Protein AF-U3BE91-F1 (afdb_monomer_lite)

pLDDT: mean 84.97, std 16.44, range [33.94, 98.56]

Radius of gyration: 27.89 Å; chains: 1; bounding box: 62×44×93 Å

Structure (mmCIF, N/CA/C/O backbone):
data_AF-U3BE91-F1
#
_entry.id   AF-U3BE91-F1
#
loop_
_atom_site.group_PDB
_atom_site.id
_atom_site.type_symbol
_atom_site.label_atom_id
_atom_site.label_alt_id
_atom_site.label_comp_id
_atom_site.label_asym_id
_atom_site.label_entity_id
_atom_site.label_seq_id
_atom_site.pdbx_PDB_ins_code
_atom_site.Cartn_x
_atom_site.Cartn_y
_atom_site.Cartn_z
_atom_site.occupancy
_atom_site.B_iso_or_equiv
_atom_site.auth_seq_id
_atom_site.auth_comp_id
_atom_site.auth_asym_id
_atom_site.auth_atom_id
_atom_site.pdbx_PDB_model_num
ATOM 1 N N . MET A 1 1 ? -1.305 10.756 55.758 1.00 33.97 1 MET A N 1
ATOM 2 C CA . MET A 1 1 ? -2.549 10.513 55.001 1.00 33.97 1 MET A CA 1
ATOM 3 C C . MET A 1 1 ? -2.344 11.124 53.628 1.00 33.97 1 MET A C 1
ATOM 5 O O . MET A 1 1 ? -2.319 12.341 53.536 1.00 33.97 1 MET A O 1
ATOM 9 N N . SER A 1 2 ? -2.044 10.306 52.618 1.00 33.94 2 SER A N 1
ATOM 10 C CA . SER A 1 2 ? -1.925 10.790 51.238 1.00 33.94 2 SER A CA 1
ATOM 11 C C . SER A 1 2 ? -3.338 10.936 50.686 1.00 33.94 2 SER A C 1
ATOM 13 O O . SER A 1 2 ? -4.104 9.976 50.752 1.00 33.94 2 SER A O 1
ATOM 15 N N . ALA A 1 3 ? -3.711 12.132 50.238 1.00 35.44 3 ALA A N 1
ATOM 16 C CA . ALA A 1 3 ? -4.981 12.342 49.561 1.00 35.44 3 ALA A CA 1
ATOM 17 C C . ALA A 1 3 ? -4.932 11.588 48.225 1.00 35.44 3 ALA A C 1
ATOM 19 O O . ALA A 1 3 ? -4.073 11.871 47.393 1.00 35.44 3 ALA A O 1
ATOM 20 N N . ALA A 1 4 ? -5.814 10.606 48.043 1.00 40.47 4 ALA A N 1
ATOM 21 C CA . ALA A 1 4 ? -6.041 10.012 46.735 1.00 40.47 4 ALA A CA 1
ATOM 22 C C . ALA A 1 4 ? -6.605 11.110 45.818 1.00 40.47 4 ALA A C 1
ATOM 24 O O . ALA A 1 4 ? -7.680 11.646 46.090 1.00 40.47 4 ALA A O 1
ATOM 25 N N . MET A 1 5 ? -5.855 11.497 44.786 1.00 45.06 5 MET A N 1
ATOM 26 C CA . MET A 1 5 ? -6.371 12.349 43.713 1.00 45.06 5 MET A CA 1
ATOM 27 C C . MET A 1 5 ? -7.414 11.543 42.929 1.00 45.06 5 MET A C 1
ATOM 29 O O . MET A 1 5 ? -7.184 10.378 42.616 1.00 45.06 5 MET A O 1
ATOM 33 N N . ALA A 1 6 ? -8.578 12.143 42.679 1.00 55.78 6 ALA A N 1
ATOM 34 C CA . ALA A 1 6 ? -9.711 11.482 42.038 1.00 55.78 6 ALA A CA 1
ATOM 35 C C . ALA A 1 6 ? -9.418 11.138 40.566 1.00 55.78 6 ALA A C 1
ATOM 37 O O . ALA A 1 6 ? -8.742 11.898 39.869 1.00 55.78 6 ALA A O 1
ATOM 38 N N . ALA A 1 7 ? -9.965 10.015 40.091 1.00 69.31 7 ALA A N 1
ATOM 39 C CA . ALA A 1 7 ? -9.941 9.646 38.680 1.00 69.31 7 ALA A CA 1
ATOM 40 C C . ALA A 1 7 ? -10.512 10.783 37.814 1.00 69.31 7 ALA A C 1
ATOM 42 O O . ALA A 1 7 ? -11.528 11.392 38.159 1.00 69.31 7 ALA A O 1
ATOM 43 N N . SER A 1 8 ? -9.849 11.078 36.697 1.00 84.06 8 SER A N 1
ATOM 44 C CA . SER A 1 8 ? -10.283 12.123 35.761 1.00 84.06 8 SER A CA 1
ATOM 45 C C . SER A 1 8 ? -11.042 11.491 34.608 1.00 84.06 8 SER A C 1
ATOM 47 O O . SER A 1 8 ? -10.617 10.464 34.085 1.00 84.06 8 SER A O 1
ATOM 49 N N . THR A 1 9 ? -12.169 12.087 34.225 1.00 90.12 9 THR A N 1
ATOM 50 C CA . THR A 1 9 ? -13.036 11.557 33.168 1.00 90.12 9 THR A CA 1
ATOM 51 C C . THR A 1 9 ? -13.135 12.548 32.019 1.00 90.12 9 THR A C 1
ATOM 53 O O . THR A 1 9 ? -13.363 13.735 32.245 1.00 90.12 9 THR A O 1
ATOM 56 N N . TYR A 1 10 ? -12.989 12.044 30.798 1.00 91.50 10 TYR A N 1
ATOM 57 C CA . TYR A 1 10 ? -12.980 12.815 29.560 1.00 91.50 10 TYR A CA 1
ATOM 58 C C . TYR A 1 10 ? -14.046 12.272 28.614 1.00 91.50 10 TYR A C 1
ATOM 60 O O . TYR A 1 10 ? -14.202 11.058 28.470 1.00 91.50 10 TYR A O 1
ATOM 68 N N . ALA A 1 11 ? -14.800 13.167 27.984 1.00 93.12 11 ALA A N 1
ATOM 69 C CA . ALA A 1 11 ? -15.827 12.791 27.021 1.00 93.12 11 ALA A CA 1
ATOM 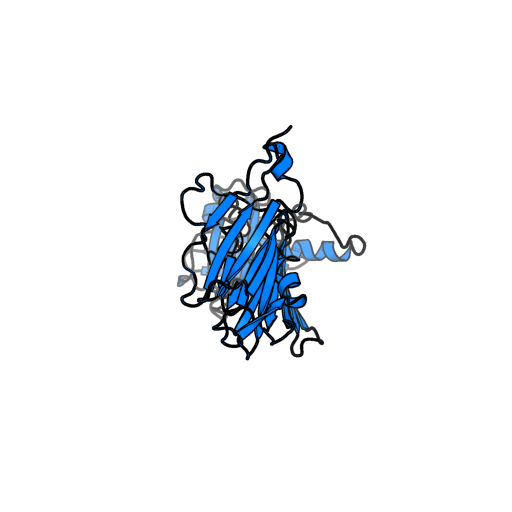70 C C . ALA A 1 11 ? -15.216 12.534 25.639 1.00 93.12 11 ALA A C 1
ATOM 72 O O . ALA A 1 11 ? -14.229 13.166 25.265 1.00 93.12 11 ALA A O 1
ATOM 73 N N . PHE A 1 12 ? -15.844 11.654 24.867 1.00 96.00 12 PHE A N 1
ATOM 74 C CA . PHE A 1 12 ? -15.621 11.550 23.427 1.00 96.00 12 PHE A CA 1
ATOM 75 C C . PHE A 1 12 ? -16.599 12.452 22.664 1.00 96.00 12 PHE A C 1
ATOM 77 O O . PHE A 1 12 ? -17.687 12.759 23.157 1.00 96.00 12 PHE A O 1
ATOM 84 N N . GLU A 1 13 ? -16.221 12.874 21.458 1.00 96.56 13 GLU A N 1
ATOM 85 C CA . GLU A 1 13 ? -17.137 13.515 20.510 1.00 96.56 13 GLU A CA 1
ATOM 86 C C . GLU A 1 13 ? -18.362 12.636 20.222 1.00 96.56 13 GLU A C 1
ATOM 88 O O . GLU A 1 13 ? -18.314 11.412 20.333 1.00 96.56 13 GLU A O 1
ATOM 93 N N . THR A 1 14 ? -19.475 13.243 19.806 1.00 96.19 14 THR A N 1
ATOM 94 C CA . THR A 1 14 ? -20.668 12.485 19.409 1.00 96.19 14 THR A CA 1
ATOM 95 C C . THR A 1 14 ? -20.382 11.632 18.170 1.00 96.19 14 THR A C 1
ATOM 97 O O . THR A 1 14 ? -20.178 12.161 17.080 1.00 96.19 14 THR A O 1
ATOM 100 N N . PHE A 1 15 ? -20.446 10.308 18.321 1.00 96.38 15 PHE A N 1
ATOM 101 C CA . PHE A 1 15 ? -20.210 9.333 17.245 1.00 96.38 15 PHE A CA 1
ATOM 102 C C . PHE A 1 15 ? -21.450 8.503 16.874 1.00 96.38 15 PHE A C 1
ATOM 104 O O . PHE A 1 15 ? -21.468 7.833 15.838 1.00 96.38 15 PHE A O 1
ATOM 111 N N . SER A 1 16 ? -22.478 8.516 17.724 1.00 96.31 16 SER A N 1
ATOM 112 C CA . SER A 1 16 ? -23.694 7.713 17.596 1.00 96.31 16 SER A CA 1
ATOM 113 C C . SER A 1 16 ? -24.892 8.452 18.205 1.00 96.31 16 SER A C 1
ATOM 115 O O . SER A 1 16 ? -24.708 9.181 19.181 1.00 96.31 16 SER A O 1
ATOM 117 N N . PRO A 1 17 ? -26.117 8.269 17.677 1.00 94.94 17 PRO A N 1
ATOM 118 C CA . PRO A 1 17 ? -27.339 8.684 18.369 1.00 94.94 17 PRO A CA 1
ATOM 119 C C . PRO A 1 17 ? -27.710 7.765 19.549 1.00 94.94 17 PRO A C 1
ATOM 121 O O . PRO A 1 17 ? -28.471 8.172 20.425 1.00 94.94 17 PRO A O 1
ATOM 124 N N . ASP A 1 18 ? -27.184 6.538 19.584 1.00 95.88 18 ASP A N 1
ATOM 125 C CA . ASP A 1 18 ? -27.614 5.490 20.524 1.00 95.88 18 ASP A CA 1
ATOM 126 C C . ASP A 1 18 ? -26.612 5.231 21.652 1.00 95.88 18 ASP A C 1
ATOM 128 O O . ASP A 1 18 ? -26.946 4.614 22.665 1.00 95.88 18 ASP A O 1
ATOM 132 N N . TYR A 1 19 ? -25.382 5.718 21.485 1.00 97.88 19 TYR A N 1
ATOM 133 C CA . TYR A 1 19 ? -24.286 5.453 22.404 1.00 97.88 19 TYR A CA 1
ATOM 134 C C . TYR A 1 19 ? -23.489 6.716 22.703 1.00 97.88 19 TYR A C 1
ATOM 136 O O . TYR A 1 19 ? -23.306 7.579 21.845 1.00 97.88 19 TYR A O 1
ATOM 144 N N . SER A 1 20 ? -22.963 6.778 23.921 1.00 98.00 20 SER A N 1
ATOM 145 C CA . SER A 1 20 ? -21.950 7.750 24.337 1.00 98.00 20 SER A CA 1
ATOM 146 C C . SER A 1 20 ? -20.756 7.015 24.939 1.00 98.00 20 SER A C 1
ATOM 148 O O . SER A 1 20 ? -20.865 5.841 25.289 1.00 98.00 20 SER A O 1
ATOM 150 N N . ALA A 1 21 ? -19.602 7.670 25.044 1.00 98.00 21 ALA A N 1
ATOM 151 C CA . ALA A 1 21 ? -18.428 7.065 25.659 1.00 98.00 21 ALA A CA 1
ATOM 152 C C . ALA A 1 21 ? -17.646 8.068 26.500 1.00 98.00 21 ALA A C 1
ATOM 154 O O . ALA A 1 21 ? -17.673 9.277 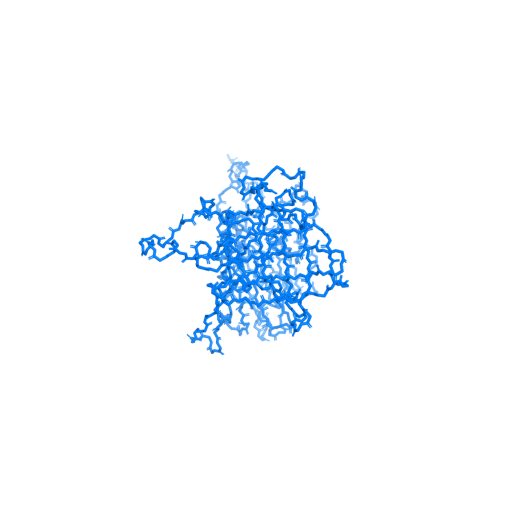26.248 1.00 98.00 21 ALA A O 1
ATOM 155 N N . GLN A 1 22 ? -16.926 7.544 27.487 1.00 96.50 22 GLN A N 1
ATOM 156 C CA . GLN A 1 22 ? -16.025 8.309 28.340 1.00 96.50 22 GLN A CA 1
ATOM 157 C C . GLN A 1 22 ? -14.720 7.545 28.561 1.00 96.50 22 GLN A C 1
ATOM 159 O O . GLN A 1 22 ? -14.722 6.319 28.668 1.00 96.50 22 GLN A O 1
ATOM 164 N N . LEU A 1 23 ? -13.617 8.285 28.651 1.00 94.12 23 LEU A N 1
ATOM 165 C CA . LEU A 1 23 ? -12.320 7.793 29.097 1.00 94.12 23 LEU A CA 1
ATOM 166 C C . LEU A 1 23 ? -12.122 8.197 30.556 1.00 94.12 23 LEU A C 1
ATOM 168 O O . LEU A 1 23 ? -12.028 9.386 30.858 1.00 94.12 23 LEU A O 1
ATOM 172 N N . THR A 1 24 ? -12.019 7.224 31.453 1.00 92.38 24 THR A N 1
ATOM 173 C CA . THR A 1 24 ? -11.629 7.452 32.846 1.00 92.38 24 THR A CA 1
ATOM 174 C C . THR A 1 24 ? -10.167 7.073 33.013 1.00 92.38 24 THR A C 1
ATOM 176 O O . THR A 1 24 ? -9.805 5.911 32.845 1.00 92.38 24 THR A O 1
ATOM 179 N N . LEU A 1 25 ? -9.323 8.045 33.348 1.00 86.19 25 LEU A N 1
ATOM 180 C CA . LEU A 1 25 ? -7.913 7.814 33.642 1.00 86.19 25 LEU A CA 1
ATOM 181 C C . LEU A 1 25 ? -7.711 7.647 35.148 1.00 86.19 25 LEU A C 1
ATOM 183 O O . LEU A 1 25 ? -8.126 8.503 35.940 1.00 86.19 25 LEU A O 1
ATOM 187 N N . ASP A 1 26 ? -7.024 6.573 35.533 1.00 75.94 26 ASP A N 1
ATOM 188 C CA . ASP A 1 26 ? -6.600 6.343 36.914 1.00 75.94 26 ASP A CA 1
ATOM 189 C C . ASP A 1 26 ? -5.212 6.961 37.129 1.00 75.94 26 ASP A C 1
ATOM 191 O O . ASP A 1 26 ? -4.171 6.304 37.143 1.00 75.94 26 ASP A O 1
ATOM 195 N N . VAL A 1 27 ? -5.196 8.292 37.213 1.00 62.38 27 VAL A N 1
ATOM 196 C CA . VAL A 1 27 ? -3.967 9.101 37.268 1.00 62.38 27 VAL A CA 1
ATOM 197 C C . VAL A 1 27 ? -3.393 9.225 38.683 1.00 62.38 27 VAL A C 1
ATOM 199 O O . VAL A 1 27 ? -2.492 10.033 38.903 1.00 62.38 27 VAL A O 1
ATOM 202 N N . ALA A 1 28 ? -3.898 8.465 39.663 1.00 53.16 28 ALA A N 1
ATOM 203 C CA . ALA A 1 28 ? -3.728 8.752 41.091 1.00 53.16 28 ALA A CA 1
ATOM 204 C C . ALA A 1 28 ? -2.277 8.710 41.636 1.00 53.16 28 ALA A C 1
ATOM 206 O O . ALA A 1 28 ? -2.075 8.951 42.827 1.00 53.16 28 ALA A O 1
ATOM 207 N N . SER A 1 29 ? -1.250 8.462 40.814 1.00 47.16 29 SER A N 1
ATOM 208 C CA . SER A 1 29 ? 0.154 8.482 41.260 1.00 47.16 29 SER A CA 1
ATOM 209 C C . SER A 1 29 ? 1.230 8.626 40.171 1.00 47.16 29 SER A C 1
ATOM 211 O O . SER A 1 29 ? 2.410 8.466 40.483 1.00 47.16 29 SER A O 1
ATOM 213 N N . ARG A 1 30 ? 0.887 8.915 38.911 1.00 51.88 30 ARG A N 1
ATOM 214 C CA . ARG A 1 30 ? 1.833 8.736 37.796 1.00 51.88 30 ARG A CA 1
ATOM 215 C C . ARG A 1 30 ? 2.567 10.037 37.439 1.00 51.88 30 ARG A C 1
ATOM 217 O O . ARG A 1 30 ? 1.948 11.047 37.120 1.00 51.88 30 ARG A O 1
ATOM 224 N N . SER A 1 31 ? 3.899 10.019 37.524 1.00 48.94 31 SER A N 1
ATOM 225 C CA . SER A 1 31 ? 4.762 11.082 36.987 1.00 48.94 31 SER A CA 1
ATOM 226 C C . SER A 1 31 ? 4.738 11.063 35.451 1.00 48.94 31 SER A C 1
ATOM 228 O O . SER A 1 31 ? 4.361 10.053 34.866 1.00 48.94 31 SER A O 1
ATOM 230 N N . GLU A 1 32 ? 5.191 12.119 34.761 1.00 48.03 32 GLU A N 1
ATOM 231 C CA . GLU A 1 32 ? 5.306 12.120 33.281 1.00 48.03 32 GLU A CA 1
ATOM 232 C C . GLU A 1 32 ? 6.098 10.911 32.729 1.00 48.03 32 GLU A C 1
ATOM 234 O O . GLU A 1 32 ? 5.902 10.510 31.586 1.00 48.03 32 GLU A O 1
ATOM 239 N N . ARG A 1 33 ? 6.957 10.282 33.551 1.00 44.03 33 ARG A N 1
ATOM 240 C CA . ARG A 1 33 ? 7.698 9.054 33.206 1.00 44.03 33 ARG A CA 1
ATOM 241 C C . ARG A 1 33 ? 6.871 7.764 33.301 1.00 44.03 33 ARG A C 1
ATOM 243 O O . ARG A 1 33 ? 7.238 6.777 32.669 1.00 44.03 33 ARG A O 1
ATOM 250 N N . ASP A 1 34 ? 5.760 7.773 34.033 1.00 45.94 34 ASP A N 1
ATOM 251 C CA . ASP A 1 34 ? 4.887 6.615 34.269 1.00 45.94 34 ASP A CA 1
ATOM 252 C C . ASP A 1 34 ? 3.776 6.468 33.212 1.00 45.94 34 ASP A C 1
ATOM 254 O O . ASP A 1 34 ? 3.066 5.467 33.210 1.00 45.94 34 ASP A O 1
ATOM 258 N N . LEU A 1 35 ? 3.654 7.391 32.251 1.00 50.31 35 LEU A N 1
ATOM 259 C CA . LEU A 1 35 ? 2.773 7.247 31.074 1.00 50.31 35 LEU A CA 1
ATOM 260 C C . LEU A 1 35 ? 3.242 6.151 30.087 1.00 50.31 35 LEU A C 1
ATOM 262 O O . LEU A 1 35 ? 2.634 5.951 29.041 1.00 50.31 35 LEU A O 1
ATOM 266 N N . THR A 1 36 ? 4.318 5.437 30.431 1.00 48.56 36 THR A N 1
ATOM 267 C CA . THR A 1 36 ? 4.823 4.235 29.747 1.00 48.56 36 THR A CA 1
ATOM 268 C C . THR A 1 36 ? 4.369 2.927 30.410 1.00 48.56 36 THR A C 1
ATOM 270 O O . THR A 1 36 ? 4.703 1.849 29.923 1.00 48.56 36 THR A O 1
ATOM 273 N N . SER A 1 37 ? 3.631 3.001 31.527 1.00 52.09 37 SER A N 1
ATOM 274 C CA . SER A 1 37 ? 3.148 1.825 32.258 1.00 52.09 37 SER A CA 1
ATOM 275 C C . SER A 1 37 ? 1.766 1.382 31.782 1.00 52.09 37 SER A C 1
ATOM 277 O O . SER A 1 37 ? 0.895 2.213 31.538 1.00 52.09 37 SER A O 1
ATOM 279 N N . GLU A 1 38 ? 1.589 0.066 31.672 1.00 60.41 38 GLU A N 1
ATOM 280 C CA . GLU A 1 38 ? 0.337 -0.600 31.304 1.00 60.41 38 GLU A CA 1
ATOM 281 C C . GLU A 1 38 ? -0.832 -0.169 32.218 1.00 60.41 38 GLU A C 1
ATOM 283 O O . GLU A 1 38 ? -0.647 0.306 33.347 1.00 60.41 38 GLU A O 1
ATOM 288 N N . ASN A 1 39 ? -2.050 -0.322 31.705 1.00 71.06 39 ASN A N 1
ATOM 289 C CA . ASN A 1 39 ? -3.328 0.079 32.294 1.00 71.06 39 ASN A CA 1
ATOM 290 C C . ASN A 1 39 ? -3.374 1.530 32.835 1.00 71.06 39 ASN A C 1
ATOM 292 O O . ASN A 1 39 ? -3.270 1.764 34.042 1.00 71.06 39 ASN A O 1
ATOM 296 N N . ILE A 1 40 ? -3.507 2.515 31.938 1.00 80.69 40 ILE A N 1
ATOM 297 C CA . ILE A 1 40 ? -3.646 3.949 32.263 1.00 80.69 40 ILE A CA 1
ATOM 298 C C . ILE A 1 40 ? -5.093 4.375 32.562 1.00 80.69 40 ILE A C 1
ATOM 300 O O . ILE A 1 40 ? -5.326 5.467 33.089 1.00 80.69 40 ILE A O 1
ATOM 304 N N . GLY A 1 41 ? -6.080 3.550 32.205 1.00 88.94 41 GLY A N 1
ATOM 305 C CA . GLY A 1 41 ? -7.483 3.908 32.358 1.00 88.94 41 GLY A CA 1
ATOM 306 C C . GLY A 1 41 ? -8.450 2.947 31.684 1.00 88.94 41 GLY A C 1
ATOM 307 O O . GLY A 1 41 ? -8.111 1.820 31.329 1.00 88.94 41 GLY A O 1
ATOM 308 N N . VAL A 1 42 ? -9.687 3.407 31.524 1.00 93.56 42 VAL A N 1
ATOM 309 C CA . VAL A 1 42 ? -10.798 2.617 30.996 1.00 93.56 42 VAL A CA 1
ATOM 310 C C . VAL A 1 42 ? -11.643 3.469 30.055 1.00 93.56 42 VAL A C 1
ATOM 312 O O . VAL A 1 42 ? -12.074 4.561 30.425 1.00 93.56 42 VAL A O 1
ATOM 315 N N . ILE A 1 43 ? -11.931 2.951 28.861 1.00 96.31 43 ILE A N 1
ATOM 316 C CA . ILE A 1 43 ? -12.998 3.468 28.001 1.00 96.31 43 ILE A CA 1
ATOM 317 C C . ILE A 1 43 ? -14.288 2.744 28.376 1.00 96.31 43 ILE A C 1
ATOM 319 O O . ILE A 1 43 ? -14.355 1.515 28.334 1.00 96.31 43 ILE A O 1
ATOM 323 N N . THR A 1 44 ? -15.324 3.501 28.726 1.00 98.06 44 THR A N 1
ATOM 324 C CA . THR A 1 44 ? -16.667 2.960 28.961 1.00 98.06 44 THR A CA 1
ATOM 325 C C . THR A 1 44 ? -17.624 3.502 27.914 1.00 98.06 44 THR A C 1
ATOM 327 O O . THR A 1 44 ? -17.709 4.715 27.726 1.00 98.06 44 THR A O 1
ATOM 330 N N . VAL A 1 45 ? -18.341 2.603 27.241 1.00 98.44 45 VAL A N 1
ATOM 331 C CA . VAL A 1 45 ? -19.423 2.926 26.304 1.00 98.44 45 VAL A CA 1
ATOM 332 C C . VAL A 1 45 ? -20.751 2.726 27.021 1.00 98.44 45 VAL A C 1
ATOM 334 O O . VAL A 1 45 ? -20.959 1.692 27.656 1.00 98.44 45 VAL A O 1
ATOM 337 N N . PHE A 1 46 ? -21.653 3.694 26.900 1.00 98.25 46 PHE A N 1
ATOM 338 C CA . PHE A 1 46 ? -22.968 3.709 27.532 1.00 98.25 46 PHE A CA 1
ATOM 339 C C . PHE A 1 46 ? -24.076 3.720 26.482 1.00 98.25 46 PHE A C 1
ATOM 341 O O . PHE A 1 46 ? -23.929 4.362 25.440 1.00 98.25 46 PHE A O 1
ATOM 348 N N . ASN A 1 47 ? -25.196 3.059 26.774 1.00 96.69 47 ASN A N 1
ATOM 349 C CA . ASN A 1 47 ? -26.438 3.208 26.010 1.00 96.69 47 ASN A CA 1
ATOM 350 C C . ASN A 1 47 ? -27.178 4.517 26.370 1.00 96.69 47 ASN A C 1
ATOM 352 O O . ASN A 1 47 ? -26.733 5.282 27.231 1.00 96.69 47 ASN A O 1
ATOM 356 N N . GLN A 1 48 ? -28.326 4.769 25.732 1.00 94.19 48 GLN A N 1
ATOM 357 C CA . GLN A 1 48 ? -29.159 5.959 25.981 1.00 94.19 48 GLN A CA 1
ATOM 358 C C . GLN A 1 48 ? -29.672 6.075 27.427 1.00 94.19 48 GLN A C 1
ATOM 360 O O . GLN A 1 48 ? -29.859 7.188 27.915 1.00 94.19 48 GLN A O 1
ATOM 365 N N . ASP A 1 49 ? -29.841 4.951 28.129 1.00 95.25 49 ASP A N 1
ATOM 366 C CA . ASP A 1 49 ? -30.256 4.920 29.538 1.00 95.25 49 ASP A CA 1
ATOM 367 C C . ASP A 1 49 ? -29.088 5.189 30.509 1.00 95.25 49 ASP A C 1
ATOM 369 O O . ASP A 1 49 ? -29.267 5.175 31.729 1.00 95.25 49 ASP A O 1
ATOM 373 N N . GLY A 1 50 ? -27.876 5.413 29.987 1.00 95.12 50 GLY A N 1
ATOM 374 C CA . GLY A 1 50 ? -26.662 5.630 30.772 1.00 95.12 50 GLY A CA 1
ATOM 375 C C . GLY A 1 50 ? -26.080 4.353 31.381 1.00 95.12 50 GLY A C 1
ATOM 376 O O . GLY A 1 50 ? -25.214 4.430 32.253 1.00 95.12 50 GLY A O 1
ATOM 377 N N . GLN A 1 51 ? -26.533 3.174 30.948 1.00 96.69 51 GLN A N 1
ATOM 378 C CA . GLN A 1 51 ? -25.980 1.899 31.395 1.00 96.69 51 GLN A CA 1
ATOM 379 C C . GLN A 1 51 ? -24.732 1.545 30.577 1.00 96.69 51 GLN A C 1
ATOM 381 O O . GLN A 1 51 ? -24.755 1.676 29.349 1.00 96.69 51 GLN A O 1
ATOM 386 N N . PRO A 1 52 ? -23.646 1.082 31.223 1.00 97.50 52 PRO A N 1
ATOM 387 C CA . PRO A 1 52 ? -22.451 0.655 30.513 1.00 97.50 52 PRO A CA 1
ATOM 388 C C . PRO A 1 52 ? -22.741 -0.617 29.708 1.00 97.50 52 PRO A C 1
ATOM 390 O O . PRO A 1 52 ? -23.249 -1.600 30.245 1.00 97.50 52 PRO A O 1
ATOM 393 N N . VAL A 1 53 ? -22.395 -0.595 28.423 1.00 97.88 53 VAL A N 1
ATOM 394 C CA . VAL A 1 53 ? -22.515 -1.737 27.501 1.00 97.88 53 VAL A CA 1
ATOM 395 C C . VAL A 1 53 ? -21.158 -2.337 27.137 1.00 97.88 53 VAL A C 1
ATOM 397 O O . VAL A 1 53 ? -21.081 -3.523 26.833 1.00 97.88 53 VAL A O 1
ATOM 400 N N . ILE A 1 54 ? -20.082 -1.546 27.207 1.00 98.25 54 ILE A N 1
ATOM 401 C CA . ILE A 1 54 ? -18.695 -2.009 27.065 1.00 98.25 54 ILE A CA 1
ATOM 402 C C . ILE A 1 54 ? -17.838 -1.282 28.100 1.00 98.25 54 ILE A C 1
ATOM 404 O O . ILE A 1 54 ? -17.951 -0.068 28.269 1.00 98.25 54 ILE A O 1
ATOM 408 N N . THR A 1 55 ? -16.942 -2.017 28.752 1.00 96.94 55 THR A N 1
ATOM 409 C CA . THR A 1 55 ? -15.887 -1.472 29.611 1.00 96.94 55 THR A CA 1
ATOM 410 C C . THR A 1 55 ? -14.562 -2.059 29.139 1.00 96.94 55 THR A C 1
ATOM 412 O O . THR A 1 55 ? -14.372 -3.273 29.190 1.00 96.94 55 THR A O 1
ATOM 415 N N . HIS A 1 56 ? -13.670 -1.210 28.635 1.00 96.19 56 HIS A N 1
ATOM 416 C CA . HIS A 1 56 ? -12.427 -1.610 27.983 1.00 96.19 56 HIS A CA 1
ATOM 417 C C . HIS A 1 56 ? -11.223 -0.985 28.684 1.00 96.19 56 HIS A C 1
ATOM 419 O O . HIS A 1 56 ? -11.127 0.237 28.780 1.00 96.19 56 HIS A O 1
ATOM 425 N N . SER A 1 57 ? -10.312 -1.820 29.179 1.00 93.00 57 SER A N 1
ATOM 426 C CA . SER A 1 57 ? -9.050 -1.362 29.761 1.00 93.00 57 SER A CA 1
ATOM 427 C C . SER A 1 57 ? -8.136 -0.789 28.685 1.00 93.00 57 SER A C 1
ATOM 429 O O . SER A 1 57 ? -7.967 -1.389 27.628 1.00 93.00 57 SER A O 1
ATOM 431 N N . VAL A 1 58 ? -7.536 0.359 28.980 1.00 90.81 58 VAL A N 1
ATOM 432 C CA . VAL A 1 58 ? -6.594 1.049 28.102 1.00 90.81 58 VAL A CA 1
ATOM 433 C C . VAL A 1 58 ? -5.221 0.953 28.727 1.00 90.81 58 VAL A C 1
ATOM 435 O O . VAL A 1 58 ? -4.979 1.522 29.792 1.00 90.81 58 VAL A O 1
ATOM 438 N N . ASP A 1 59 ? -4.315 0.263 28.053 1.00 88.56 59 ASP A N 1
ATOM 439 C CA . ASP A 1 59 ? -2.957 0.094 28.526 1.00 88.56 59 ASP A CA 1
ATOM 440 C C . ASP A 1 59 ? -2.101 1.318 28.252 1.00 88.56 59 ASP A C 1
ATOM 442 O O . ASP A 1 59 ? -1.372 1.767 29.130 1.00 88.56 59 ASP A O 1
ATOM 446 N N . GLN A 1 60 ? -2.205 1.872 27.044 1.00 85.31 60 GLN A N 1
ATOM 447 C CA . GLN A 1 60 ? -1.476 3.068 26.636 1.00 85.31 60 GLN A CA 1
ATOM 448 C C . GLN A 1 60 ? -2.313 3.880 25.642 1.00 85.31 60 GLN A C 1
ATOM 450 O O . GLN A 1 60 ? -2.985 3.318 24.780 1.00 85.31 60 GLN A O 1
ATOM 455 N N . LEU A 1 61 ? -2.249 5.210 25.728 1.00 85.62 61 LEU A N 1
ATOM 456 C CA . LEU A 1 61 ? -2.963 6.097 24.811 1.00 85.62 61 LEU A CA 1
ATOM 457 C C . LEU A 1 61 ? -2.236 7.430 24.666 1.00 85.62 61 LEU A C 1
ATOM 459 O O . LEU A 1 61 ? -1.768 7.997 25.651 1.00 85.62 61 LEU A O 1
ATOM 463 N N . ALA A 1 62 ? -2.166 7.944 23.440 1.00 81.62 62 ALA A N 1
ATOM 464 C CA . ALA A 1 62 ? -1.728 9.312 23.203 1.00 81.62 62 ALA A CA 1
ATOM 465 C C . ALA A 1 62 ? -2.906 10.234 23.499 1.00 81.62 62 ALA A C 1
ATOM 467 O O . ALA A 1 62 ? -3.968 10.114 22.892 1.00 81.62 62 ALA A O 1
ATOM 468 N N . LEU A 1 63 ? -2.710 11.141 24.447 1.00 81.19 63 LEU A N 1
ATOM 469 C CA . LEU A 1 63 ? -3.702 12.142 24.800 1.00 81.19 63 LEU A CA 1
ATOM 470 C C . LEU A 1 63 ? -3.372 13.456 24.086 1.00 81.19 63 LEU A C 1
ATOM 472 O O . LEU A 1 63 ? -2.190 13.800 23.970 1.00 81.19 63 LEU A O 1
ATOM 476 N N . PRO A 1 64 ? -4.384 14.204 23.617 1.00 76.12 64 PRO A N 1
ATOM 477 C CA . PRO A 1 64 ? -4.156 15.552 23.125 1.00 76.12 64 PRO A CA 1
ATOM 478 C C . PRO A 1 64 ? -3.608 16.436 24.251 1.00 76.12 64 PRO A C 1
ATOM 480 O O . PRO A 1 64 ? -3.845 16.197 25.436 1.00 76.12 64 PRO A O 1
ATOM 483 N N . SER A 1 65 ? -2.885 17.490 23.875 1.00 73.88 65 SER A N 1
ATOM 484 C CA . SER A 1 65 ? -2.359 18.471 24.831 1.00 73.88 65 SER A CA 1
ATOM 485 C C . SER A 1 65 ? -3.461 19.271 25.530 1.00 73.88 65 SER A C 1
ATOM 487 O O . SER A 1 65 ? -3.250 19.754 26.641 1.00 73.88 65 SER A O 1
ATOM 489 N N . ASP A 1 66 ? -4.626 19.400 24.892 1.00 79.25 66 ASP A N 1
ATOM 490 C CA . ASP A 1 66 ? -5.813 20.039 25.446 1.00 79.25 66 ASP A CA 1
ATOM 491 C C . ASP A 1 66 ? -6.925 19.012 25.689 1.00 79.25 66 ASP A C 1
ATOM 493 O O . ASP A 1 66 ? -7.618 18.581 24.770 1.00 79.25 66 ASP A O 1
ATOM 497 N N . LEU A 1 67 ? -7.106 18.651 26.958 1.00 80.56 67 LEU A N 1
ATOM 498 C CA . LEU A 1 67 ? -8.161 17.751 27.425 1.00 80.56 67 LEU A CA 1
ATOM 499 C C . LEU A 1 67 ? -9.440 18.492 27.863 1.00 80.56 67 LEU A C 1
ATOM 501 O O . LEU A 1 67 ? -10.330 17.887 28.460 1.00 80.56 67 LEU A O 1
ATOM 505 N N . SER A 1 68 ? -9.541 19.802 27.604 1.00 81.69 68 SER A N 1
ATOM 506 C CA . SER A 1 68 ? -10.773 20.569 27.835 1.00 81.69 68 SER A CA 1
ATOM 507 C C . SER A 1 68 ? -11.820 20.364 26.736 1.00 81.69 68 SER A C 1
ATOM 509 O O . SER A 1 68 ? -12.992 20.691 26.932 1.00 81.69 68 SER A O 1
ATOM 511 N N . THR A 1 69 ? -11.411 19.789 25.601 1.00 87.56 69 THR A N 1
ATOM 512 C CA . THR A 1 69 ? -12.288 19.436 24.482 1.00 87.56 69 THR A CA 1
ATOM 513 C C . THR A 1 69 ? -12.542 17.924 24.430 1.00 87.56 69 THR A C 1
ATOM 515 O O . THR A 1 69 ? -11.707 17.148 24.905 1.00 87.56 69 THR A O 1
ATOM 518 N N . PRO A 1 70 ? -13.699 17.479 23.902 1.00 91.62 70 PRO A N 1
ATOM 519 C CA . PRO A 1 70 ? -13.967 16.055 23.731 1.00 91.62 70 PRO A CA 1
ATOM 520 C C . PRO A 1 70 ? -12.940 15.373 22.817 1.00 91.62 70 PRO A C 1
ATOM 522 O O . PRO A 1 70 ? -12.491 15.953 21.833 1.00 91.62 70 PRO A O 1
ATOM 525 N N . LEU A 1 71 ? -12.604 14.121 23.125 1.00 92.50 71 LEU A N 1
ATOM 526 C CA . LEU A 1 71 ? -11.675 13.304 22.344 1.00 92.50 71 LEU A CA 1
ATOM 527 C C . LEU A 1 71 ? -12.272 12.945 20.978 1.00 92.50 71 LEU A C 1
ATOM 529 O O . LEU A 1 71 ? -13.428 12.514 20.904 1.00 92.50 71 LEU A O 1
ATOM 533 N N . HIS A 1 72 ? -11.466 13.052 19.919 1.00 93.62 72 HIS A N 1
ATOM 534 C CA . HIS A 1 72 ? -11.892 12.707 18.564 1.00 93.62 72 HIS A CA 1
ATOM 535 C C . HIS A 1 72 ? -12.325 11.245 18.435 1.00 93.62 72 HIS A C 1
ATOM 537 O O . HIS A 1 72 ? -11.771 10.341 19.069 1.00 93.62 72 HIS A O 1
ATOM 543 N N . THR A 1 73 ? -13.309 11.015 17.567 1.00 95.50 73 THR A N 1
ATOM 544 C CA . THR A 1 73 ? -13.828 9.678 17.246 1.00 95.50 73 THR A CA 1
ATOM 545 C C . THR A 1 73 ? -13.855 9.442 15.744 1.00 95.50 73 THR A C 1
ATOM 547 O O . THR A 1 73 ? -13.950 10.381 14.957 1.00 95.50 73 THR A O 1
ATOM 550 N N . ASN A 1 74 ? -13.824 8.171 15.332 1.00 94.88 74 ASN A N 1
ATOM 551 C CA . ASN A 1 74 ? -13.957 7.756 13.929 1.00 94.88 74 ASN A CA 1
ATOM 552 C C . ASN A 1 74 ? -12.901 8.314 12.957 1.00 94.88 74 ASN A C 1
ATOM 554 O O . ASN A 1 74 ? -13.075 8.181 11.743 1.00 94.88 74 ASN A O 1
ATOM 558 N N . VAL A 1 75 ? -11.802 8.894 13.444 1.00 91.88 75 VAL A N 1
ATOM 559 C CA . VAL A 1 75 ? -10.670 9.256 12.590 1.00 91.88 75 VAL A CA 1
ATOM 560 C C . VAL A 1 75 ? -9.891 7.983 12.279 1.00 91.88 75 VAL A C 1
ATOM 562 O O . VAL A 1 75 ? -9.470 7.266 13.183 1.00 91.88 75 VAL A O 1
ATOM 565 N N . LEU A 1 76 ? -9.734 7.679 10.990 1.00 90.81 76 LEU A N 1
ATOM 566 C CA . LEU A 1 76 ? -9.013 6.504 10.506 1.00 90.81 76 LEU A CA 1
ATOM 567 C C . LEU A 1 76 ? -8.205 6.866 9.255 1.00 90.81 76 LEU A C 1
ATOM 569 O O . LEU A 1 76 ? -8.630 6.643 8.120 1.00 90.81 76 LEU A O 1
ATOM 573 N N . GLN A 1 77 ? -7.035 7.464 9.460 1.00 88.75 77 GLN A N 1
ATOM 574 C CA . GLN A 1 77 ? -6.132 7.879 8.389 1.00 88.75 77 GLN A CA 1
ATOM 575 C C . GLN A 1 77 ? -5.009 6.847 8.220 1.00 88.75 77 GLN A C 1
ATOM 577 O O . GLN A 1 77 ? -3.933 6.940 8.802 1.00 88.75 77 GLN A O 1
ATOM 582 N N . ILE A 1 78 ? -5.261 5.827 7.407 1.00 82.69 78 ILE A N 1
ATOM 583 C CA . ILE A 1 78 ? -4.309 4.739 7.144 1.00 82.69 78 ILE A CA 1
ATOM 584 C C . ILE A 1 78 ? -3.389 5.125 5.967 1.00 82.69 78 ILE A C 1
ATOM 586 O O . ILE A 1 78 ? -3.875 5.716 5.000 1.00 82.69 78 ILE A O 1
ATOM 590 N N . PRO A 1 79 ? -2.085 4.773 5.983 1.00 71.88 79 PRO A N 1
ATOM 591 C CA . PRO A 1 79 ? -1.415 3.945 6.995 1.00 71.88 79 PRO A CA 1
ATOM 592 C C . PRO A 1 79 ? -0.729 4.705 8.140 1.00 71.88 79 PRO A C 1
ATOM 594 O O . PRO A 1 79 ? -0.355 4.064 9.116 1.00 71.88 79 PRO A O 1
ATOM 597 N N . TYR A 1 80 ? -0.542 6.027 8.046 1.00 75.38 80 TYR A N 1
ATOM 598 C CA . TYR A 1 80 ? 0.336 6.779 8.968 1.00 75.38 80 TYR A CA 1
ATOM 599 C C . TYR A 1 80 ? -0.280 8.036 9.593 1.00 75.38 80 TYR A C 1
ATOM 601 O O . TYR A 1 80 ? 0.419 8.770 10.287 1.00 75.38 80 TYR A O 1
ATOM 609 N N . GLY A 1 81 ? -1.544 8.328 9.306 1.00 84.94 81 GLY A N 1
ATOM 610 C CA . GLY A 1 81 ? -2.231 9.462 9.907 1.00 84.94 81 GLY A CA 1
ATOM 611 C C . GLY A 1 81 ? -2.866 9.105 11.248 1.00 84.94 81 GLY A C 1
ATOM 612 O O . GLY A 1 81 ? -2.623 8.045 11.829 1.00 84.94 81 GLY A O 1
ATOM 613 N N . GLU A 1 82 ? -3.699 10.018 11.732 1.00 88.81 82 GLU A N 1
ATOM 614 C CA . GLU A 1 82 ? -4.410 9.866 12.996 1.00 88.81 82 GLU A CA 1
ATOM 615 C C . GLU A 1 82 ? -5.374 8.665 12.984 1.00 88.81 82 GLU A C 1
ATOM 617 O O . GLU A 1 82 ? -6.077 8.408 12.000 1.00 88.81 82 GLU A O 1
ATOM 622 N N . GLN A 1 83 ? -5.418 7.944 14.106 1.00 91.94 83 GLN A N 1
ATOM 623 C CA . GLN A 1 83 ? -6.398 6.896 14.385 1.00 91.94 83 GLN A CA 1
ATOM 624 C C . GLN A 1 83 ? -7.007 7.174 15.762 1.00 91.94 83 GLN A C 1
ATOM 626 O O . GLN A 1 83 ? -6.285 7.189 16.758 1.00 91.94 83 GLN A O 1
ATOM 631 N N . SER A 1 84 ? -8.312 7.443 15.818 1.00 93.62 84 SER A N 1
ATOM 632 C CA . SER A 1 84 ? -9.006 7.750 17.074 1.00 93.62 84 SER A CA 1
ATOM 633 C C . SER A 1 84 ? -9.030 6.547 18.010 1.00 93.62 84 SER A C 1
ATOM 635 O O . SER A 1 84 ? -9.216 5.419 17.564 1.00 93.62 84 SER A O 1
ATOM 637 N N . ALA A 1 85 ? -8.980 6.802 19.319 1.00 94.38 85 ALA A N 1
ATOM 638 C CA . ALA A 1 85 ? -9.071 5.765 20.350 1.00 94.38 85 ALA A CA 1
ATOM 639 C C . ALA A 1 85 ? -10.405 4.990 20.339 1.00 94.38 85 ALA A C 1
ATOM 641 O O . ALA A 1 85 ? -10.495 3.896 20.891 1.00 94.38 85 ALA A O 1
ATOM 642 N N . LEU A 1 86 ? -11.445 5.576 19.737 1.00 97.56 86 LEU A N 1
ATOM 643 C CA . LEU A 1 86 ? -12.761 4.979 19.551 1.00 97.56 86 LEU A CA 1
ATOM 644 C C . LEU A 1 86 ? -13.199 5.144 18.096 1.00 97.56 86 LEU A C 1
ATOM 646 O O . LEU A 1 86 ? -13.288 6.260 17.569 1.00 97.56 86 LEU A O 1
ATOM 650 N N . ILE A 1 87 ? -13.526 4.019 17.469 1.00 97.69 87 ILE A N 1
ATOM 651 C CA . ILE A 1 87 ? -14.098 3.941 16.126 1.00 97.69 87 ILE A CA 1
ATOM 652 C C . ILE A 1 87 ? -15.395 3.125 16.213 1.00 97.69 87 ILE A C 1
ATOM 654 O O . ILE A 1 87 ? -15.415 2.041 16.791 1.00 97.69 87 ILE A O 1
ATOM 658 N N . TYR A 1 88 ? -16.471 3.658 15.635 1.00 97.94 88 TYR A N 1
ATOM 659 C CA . TYR A 1 88 ? -17.809 3.071 15.593 1.00 97.94 88 TYR A CA 1
ATOM 660 C C . TYR A 1 88 ? -18.291 2.933 14.139 1.00 97.94 88 TYR A C 1
ATOM 662 O O . TYR A 1 88 ? -18.849 3.865 13.542 1.00 97.94 88 TYR A O 1
ATOM 670 N N . GLN A 1 89 ? -18.028 1.772 13.540 1.00 96.81 89 GLN A N 1
ATOM 671 C CA . GLN A 1 89 ? -18.232 1.482 12.114 1.00 96.81 89 GLN A CA 1
ATOM 672 C C . GLN A 1 89 ? -18.639 0.020 11.914 1.00 96.81 89 GLN A C 1
ATOM 674 O O . GLN A 1 89 ? -18.410 -0.792 12.792 1.00 96.81 89 GLN A O 1
ATOM 679 N N . ASP A 1 90 ? -19.228 -0.322 10.771 1.00 96.75 90 ASP A N 1
ATOM 680 C CA . ASP A 1 90 ? -19.510 -1.718 10.402 1.00 96.75 90 ASP A CA 1
ATOM 681 C C . ASP A 1 90 ? -18.200 -2.406 9.984 1.00 96.75 90 ASP A C 1
ATOM 683 O O . ASP A 1 90 ? -17.707 -2.203 8.870 1.00 96.75 90 ASP A O 1
ATOM 687 N N . LEU A 1 91 ? -17.574 -3.123 10.922 1.00 97.06 91 LEU A N 1
ATOM 688 C CA . LEU A 1 91 ? -16.221 -3.664 10.783 1.00 97.06 91 LEU A CA 1
ATOM 689 C C . LEU A 1 91 ? -16.222 -5.062 10.162 1.00 97.06 91 LEU A C 1
ATOM 691 O O . LEU A 1 91 ? -15.236 -5.445 9.524 1.00 97.06 91 LEU A O 1
ATOM 695 N N . ASN A 1 92 ? -17.311 -5.816 10.323 1.00 96.62 92 ASN A N 1
ATOM 696 C CA . ASN A 1 92 ? -17.485 -7.145 9.737 1.00 96.62 92 ASN A CA 1
ATOM 697 C C . ASN A 1 92 ? -18.411 -7.170 8.500 1.00 96.62 92 ASN A C 1
ATOM 699 O O . ASN A 1 92 ? -18.615 -8.238 7.917 1.00 96.62 92 ASN A O 1
ATOM 703 N N . LEU A 1 93 ? -18.893 -6.009 8.045 1.00 96.38 93 LEU A N 1
ATOM 704 C CA . LEU A 1 93 ? -19.725 -5.829 6.850 1.00 96.38 93 LEU A CA 1
ATOM 705 C C . LEU A 1 93 ? -21.049 -6.608 6.900 1.00 96.38 93 LEU A C 1
ATOM 707 O O . LEU A 1 93 ? -21.507 -7.140 5.868 1.00 96.38 93 LEU A O 1
ATOM 711 N N . ASP A 1 94 ? -21.641 -6.682 8.094 1.00 94.94 94 ASP A N 1
ATOM 712 C CA . ASP A 1 94 ? -22.922 -7.337 8.366 1.00 94.94 94 ASP A CA 1
ATOM 713 C C . ASP A 1 94 ? -24.116 -6.363 8.435 1.00 94.94 94 ASP A C 1
ATOM 715 O O . ASP A 1 94 ? -25.269 -6.798 8.515 1.00 94.94 94 ASP A O 1
ATOM 719 N N . GLY A 1 95 ? -23.855 -5.058 8.315 1.00 94.94 95 GLY A N 1
ATOM 720 C CA . GLY A 1 95 ? -24.855 -3.994 8.340 1.00 94.94 95 GLY A CA 1
ATOM 721 C C . GLY A 1 95 ? -25.106 -3.389 9.722 1.00 94.94 95 GLY A C 1
ATOM 722 O O . GLY A 1 95 ? -25.877 -2.429 9.817 1.00 94.94 95 GLY A O 1
ATOM 723 N N . ARG A 1 96 ? -24.474 -3.900 10.785 1.00 95.50 96 ARG A N 1
ATOM 724 C CA . ARG A 1 96 ? -24.468 -3.297 12.124 1.00 95.50 96 ARG A CA 1
ATOM 725 C C . ARG A 1 96 ? -23.126 -2.625 12.374 1.00 95.50 96 ARG A C 1
ATOM 727 O O . ARG A 1 96 ? -22.108 -3.015 11.828 1.00 95.50 96 ARG A O 1
ATOM 734 N N . LYS A 1 97 ? -23.127 -1.565 13.179 1.00 97.25 97 LYS A N 1
ATOM 735 C CA . LYS A 1 97 ? -21.883 -0.903 13.571 1.00 97.25 97 LYS A CA 1
ATOM 736 C C . LYS A 1 97 ? -21.309 -1.566 14.816 1.00 97.25 97 LYS A C 1
ATOM 738 O O . LYS A 1 97 ? -22.023 -1.795 15.786 1.00 97.25 97 LYS A O 1
ATOM 743 N N . ASP A 1 98 ? -20.009 -1.771 14.780 1.00 98.06 98 ASP A N 1
ATOM 744 C CA . ASP A 1 98 ? -19.171 -2.376 15.799 1.00 98.06 98 ASP A CA 1
ATOM 745 C C . ASP A 1 98 ? -18.290 -1.315 16.465 1.00 98.06 98 ASP A C 1
ATOM 747 O O . ASP A 1 98 ? -18.139 -0.198 15.958 1.00 98.06 98 ASP A O 1
ATOM 751 N N . PHE A 1 99 ? -17.652 -1.677 17.577 1.00 98.56 99 PHE A N 1
ATOM 752 C CA . PHE A 1 99 ? -16.667 -0.828 18.242 1.00 98.56 99 PHE A CA 1
ATOM 753 C C . PHE A 1 99 ? -15.247 -1.353 18.046 1.00 98.56 99 PHE A C 1
ATOM 755 O O . PHE A 1 99 ? -14.949 -2.503 18.357 1.00 98.56 99 PHE A O 1
ATOM 762 N N . ALA A 1 100 ? -14.351 -0.472 17.619 1.00 98.25 100 ALA A N 1
ATOM 763 C CA . ALA A 1 100 ? -12.911 -0.622 17.766 1.00 98.25 100 ALA A CA 1
ATOM 764 C C . ALA A 1 100 ? -12.445 0.340 18.862 1.00 98.25 100 ALA A C 1
ATOM 766 O O . ALA A 1 100 ? -12.579 1.558 18.725 1.00 98.25 100 ALA A O 1
ATOM 767 N N . LEU A 1 101 ? -11.921 -0.214 19.954 1.00 97.94 101 LEU A N 1
ATOM 768 C CA . LEU A 1 101 ? -11.416 0.542 21.098 1.00 97.94 101 LEU A CA 1
ATOM 769 C C . LEU A 1 101 ? -9.908 0.333 21.200 1.00 97.94 101 LEU A C 1
ATOM 771 O O . LEU A 1 101 ? -9.438 -0.807 21.195 1.00 97.94 101 LEU A O 1
ATOM 775 N N . GLN A 1 102 ? -9.147 1.425 21.238 1.00 95.25 102 GLN A N 1
ATOM 776 C CA . GLN A 1 102 ? -7.696 1.354 21.322 1.00 95.25 102 GLN A CA 1
ATOM 777 C C . GLN A 1 102 ? -7.294 0.811 22.691 1.00 95.25 102 GLN A C 1
ATOM 779 O O . GLN A 1 102 ? -7.586 1.412 23.724 1.00 95.25 102 GLN A O 1
ATOM 784 N N . GLN A 1 103 ? -6.581 -0.309 22.666 1.00 91.25 103 GLN A N 1
ATOM 785 C CA . GLN A 1 103 ? -6.000 -0.915 23.852 1.00 91.25 103 GLN A CA 1
ATOM 786 C C . GLN A 1 103 ? -4.637 -0.292 24.168 1.00 91.25 103 GLN A C 1
ATOM 788 O O . GLN A 1 103 ? -4.301 -0.084 25.328 1.00 91.25 103 GLN A O 1
ATOM 793 N N . GLY A 1 104 ? -3.823 -0.015 23.149 1.00 91.31 104 GLY A N 1
ATOM 794 C CA . GLY A 1 104 ? -2.420 0.321 23.367 1.00 91.31 104 GLY A CA 1
ATOM 795 C C . GLY A 1 104 ? -1.651 0.638 22.097 1.00 91.31 104 GLY A C 1
ATOM 796 O O . GLY A 1 104 ? -2.233 1.020 21.078 1.00 91.31 104 GLY A O 1
ATOM 797 N N . TRP A 1 105 ? -0.334 0.457 22.184 1.00 90.56 105 TRP A N 1
ATOM 798 C CA . TRP A 1 105 ? 0.632 0.661 21.103 1.00 90.56 105 TRP A CA 1
ATOM 799 C C . TRP A 1 105 ? 1.329 -0.657 20.727 1.00 90.56 105 TRP A C 1
ATOM 801 O O . TRP A 1 105 ? 2.555 -0.733 20.662 1.00 90.56 105 TRP A O 1
ATOM 811 N N . TYR A 1 106 ? 0.552 -1.733 20.556 1.00 90.75 106 TYR A N 1
ATOM 812 C CA . TYR A 1 106 ? 1.076 -3.094 20.358 1.00 90.75 106 TYR A CA 1
ATOM 813 C C . TYR A 1 106 ? 1.207 -3.516 18.885 1.00 90.75 106 TYR A C 1
ATOM 815 O O . TYR A 1 106 ? 1.682 -4.615 18.603 1.00 90.75 106 TYR A O 1
ATOM 823 N N . SER A 1 107 ? 0.821 -2.645 17.951 1.00 89.88 107 SER A N 1
ATOM 824 C CA . SER A 1 107 ? 0.953 -2.867 16.507 1.00 89.88 107 SER A CA 1
ATOM 825 C C . SER A 1 107 ? 2.386 -2.605 16.018 1.00 89.88 107 SER A C 1
ATOM 827 O O . SER A 1 107 ? 3.260 -2.195 16.789 1.00 89.88 107 SER A O 1
ATOM 829 N N . CYS A 1 108 ? 2.662 -2.824 14.721 1.00 87.19 108 CYS A N 1
ATOM 830 C CA . CYS A 1 108 ? 4.005 -2.627 14.146 1.00 87.19 108 CYS A CA 1
ATOM 831 C C . CYS A 1 108 ? 4.663 -1.319 14.616 1.00 87.19 108 CYS A C 1
ATOM 833 O O . CYS A 1 108 ? 4.053 -0.256 14.510 1.00 87.19 108 CYS A O 1
ATOM 835 N N . TYR A 1 109 ? 5.933 -1.380 15.027 1.00 84.94 109 TYR A N 1
ATOM 836 C CA . TYR A 1 109 ? 6.725 -0.201 15.413 1.00 84.94 109 TYR A CA 1
ATOM 837 C C . TYR A 1 109 ? 6.088 0.659 16.519 1.00 84.94 109 TYR A C 1
ATOM 839 O O . TYR A 1 109 ? 6.310 1.866 16.554 1.00 84.94 109 TYR A O 1
ATOM 847 N N . GLY A 1 110 ? 5.311 0.047 17.418 1.00 87.31 110 GLY A N 1
ATOM 848 C CA . GLY A 1 110 ? 4.601 0.785 18.461 1.00 87.31 110 GLY A CA 1
ATOM 849 C C . GLY A 1 110 ? 3.396 1.556 17.922 1.00 87.31 110 GLY A C 1
ATOM 850 O O . GLY A 1 110 ? 3.067 2.615 18.441 1.00 87.31 110 GLY A O 1
ATOM 851 N N . GLY A 1 111 ? 2.780 1.082 16.835 1.00 89.62 111 GLY A N 1
ATOM 852 C CA . GLY A 1 111 ? 1.548 1.650 16.287 1.00 89.62 111 GLY A CA 1
ATOM 853 C C . GLY A 1 111 ? 0.322 1.323 17.152 1.00 89.62 111 GLY A C 1
ATOM 854 O O . GLY A 1 111 ? 0.398 0.439 18.009 1.00 89.62 111 GLY A O 1
ATOM 855 N N . PRO A 1 112 ? -0.821 1.992 16.926 1.00 92.56 112 PRO A N 1
ATOM 856 C CA . PRO A 1 112 ? -2.015 1.798 17.742 1.00 92.56 112 PRO A CA 1
ATOM 857 C C . PRO A 1 112 ? -2.592 0.393 17.531 1.00 92.56 112 PRO A C 1
ATOM 859 O O . PRO A 1 112 ? -2.605 -0.119 16.411 1.00 92.56 112 PRO A O 1
ATOM 862 N N . SER A 1 113 ? -3.066 -0.239 18.599 1.00 94.44 113 SER A N 1
ATOM 863 C CA . SER A 1 113 ? -3.667 -1.578 18.581 1.00 94.44 113 SER A CA 1
ATOM 864 C C . SER A 1 113 ? -5.060 -1.554 19.196 1.00 94.44 113 SER A C 1
ATOM 866 O O . SER A 1 113 ? -5.259 -0.906 20.229 1.00 94.44 113 SER A O 1
ATOM 868 N N . PHE A 1 114 ? -6.007 -2.277 18.598 1.00 96.75 114 PHE A N 1
ATOM 869 C CA . PHE A 1 114 ? -7.423 -2.186 18.959 1.00 96.75 114 PHE A CA 1
ATOM 870 C C . PHE A 1 114 ? -8.033 -3.532 19.340 1.00 96.75 114 PHE A C 1
ATOM 872 O O . PHE A 1 114 ? -7.768 -4.564 18.722 1.00 96.75 114 PHE A O 1
ATOM 879 N N . SER A 1 115 ? -8.931 -3.480 20.319 1.00 97.56 115 SER A N 1
ATOM 880 C CA . SER A 1 115 ? -9.898 -4.537 20.594 1.00 97.56 115 SER A CA 1
ATOM 881 C C . SER A 1 115 ? -11.200 -4.260 19.856 1.00 97.56 115 SER A C 1
ATOM 883 O O . SER A 1 115 ? -11.738 -3.152 19.915 1.00 97.56 115 SER A O 1
ATOM 885 N N . ILE A 1 116 ? -11.706 -5.281 19.172 1.00 98.25 116 ILE A N 1
ATOM 886 C CA . ILE A 1 116 ? -12.926 -5.213 18.374 1.00 98.25 116 ILE A CA 1
ATOM 887 C C . ILE A 1 116 ? -14.071 -5.868 19.134 1.00 98.25 116 ILE A C 1
ATOM 889 O O . ILE A 1 116 ? -13.964 -7.017 19.564 1.00 98.25 116 ILE A O 1
ATOM 893 N N . TYR A 1 117 ? -15.176 -5.144 19.260 1.00 98.50 117 TYR A N 1
ATOM 894 C CA . TYR A 1 117 ? -16.424 -5.611 19.840 1.00 98.50 117 TYR A CA 1
ATOM 895 C C . TYR A 1 117 ? -17.503 -5.592 18.761 1.00 98.50 117 TYR A C 1
ATOM 897 O O . TYR A 1 117 ? -17.940 -4.519 18.345 1.00 98.50 117 TYR A O 1
ATOM 905 N N . LEU A 1 118 ? -17.910 -6.778 18.310 1.00 98.12 118 LEU A N 1
ATOM 906 C CA . LEU A 1 118 ? -18.917 -6.927 17.263 1.00 98.12 118 LEU A CA 1
ATOM 907 C C . LEU A 1 118 ? -20.329 -6.832 17.840 1.00 98.12 118 LEU A C 1
ATOM 909 O O . LEU A 1 118 ? -20.586 -7.348 18.934 1.00 98.12 118 LEU A O 1
ATOM 913 N N . ALA A 1 119 ? -21.231 -6.210 17.088 1.00 97.25 119 ALA A N 1
ATOM 914 C CA . ALA A 1 119 ? -22.643 -6.115 17.424 1.00 97.25 119 ALA A CA 1
ATOM 915 C C . ALA A 1 119 ? -23.389 -7.427 17.124 1.00 97.25 119 ALA A C 1
ATOM 917 O O . ALA A 1 119 ? -23.375 -7.945 16.005 1.00 97.25 119 ALA A O 1
ATOM 918 N N . GLY A 1 120 ? -24.095 -7.946 18.126 1.00 94.31 120 GLY A N 1
ATOM 919 C CA . GLY A 1 120 ? -25.055 -9.034 17.987 1.00 94.31 120 GLY A CA 1
ATOM 920 C C . GLY A 1 120 ? -26.391 -8.563 17.407 1.00 94.31 120 GLY A C 1
ATOM 921 O O . GLY A 1 120 ? -26.725 -7.379 17.419 1.00 94.31 120 GLY A O 1
ATOM 922 N N . GLU A 1 121 ? -27.201 -9.508 16.926 1.00 91.44 121 GLU A N 1
ATOM 923 C CA . GLU A 1 121 ? -28.564 -9.225 16.441 1.00 91.44 121 GLU A CA 1
ATOM 924 C C . GLU A 1 121 ? -29.483 -8.653 17.530 1.00 91.44 121 GLU A C 1
ATOM 926 O O . GLU A 1 121 ? -30.429 -7.928 17.231 1.00 91.44 121 GLU A O 1
ATOM 931 N N . ASP A 1 122 ? -29.194 -8.965 18.790 1.00 91.44 122 ASP A N 1
ATOM 932 C CA . ASP A 1 122 ? -29.901 -8.480 19.973 1.00 91.44 122 ASP A CA 1
ATOM 933 C C . ASP A 1 122 ? -29.410 -7.103 20.459 1.00 91.44 122 ASP A C 1
ATOM 935 O O . ASP A 1 122 ? -29.906 -6.596 21.465 1.00 91.44 122 ASP A O 1
ATOM 939 N N . GLY A 1 123 ? -28.446 -6.493 19.758 1.00 88.25 123 GLY A N 1
ATOM 940 C CA . GLY A 1 123 ? -27.832 -5.218 20.129 1.00 88.25 123 GLY A CA 1
ATOM 941 C C . GLY A 1 123 ? -26.774 -5.323 21.233 1.00 88.25 123 GLY A C 1
ATOM 942 O O . GLY A 1 123 ? -26.294 -4.291 21.706 1.00 88.25 123 GLY A O 1
ATOM 943 N N . SER A 1 124 ? -26.406 -6.539 21.655 1.00 94.56 124 SER A N 1
ATOM 944 C CA . SER A 1 124 ? -25.273 -6.760 22.558 1.00 94.56 124 SER A CA 1
ATOM 945 C C . SER A 1 124 ? -23.936 -6.594 21.829 1.00 94.56 124 SER A C 1
ATOM 947 O O . SER A 1 124 ? -23.864 -6.724 20.609 1.00 94.56 124 SER A O 1
ATOM 949 N N . PHE A 1 125 ? -22.858 -6.327 22.569 1.00 97.88 125 PHE A N 1
ATOM 950 C CA . PHE A 1 125 ? -21.508 -6.232 22.010 1.00 97.88 125 PHE A CA 1
ATOM 951 C C . PHE A 1 125 ? -20.602 -7.291 22.620 1.00 97.88 125 PHE A C 1
ATOM 953 O O . PHE A 1 125 ? -20.521 -7.424 23.841 1.00 97.88 125 PHE A O 1
ATOM 960 N N . SER A 1 126 ? -19.895 -8.032 21.770 1.00 97.44 126 SER A N 1
ATOM 961 C CA . SER A 1 126 ? -18.994 -9.104 22.198 1.00 97.44 126 SER A CA 1
ATOM 962 C C . SER A 1 126 ? -17.598 -8.901 21.634 1.00 97.44 126 SER A C 1
ATOM 964 O O . SER A 1 126 ? -17.438 -8.674 20.436 1.00 97.44 126 SER A O 1
ATOM 966 N N . TYR A 1 127 ? -16.583 -9.027 22.493 1.00 98.00 127 TYR A N 1
ATOM 967 C CA . TYR A 1 127 ? -15.188 -9.036 22.059 1.00 98.00 127 TYR A CA 1
ATOM 968 C C . TYR A 1 127 ? -14.961 -10.139 21.019 1.00 98.00 127 TYR A C 1
ATOM 970 O O . TYR A 1 127 ? -15.366 -11.287 21.222 1.00 98.00 127 TYR A O 1
ATOM 978 N N . ASN A 1 128 ? -14.291 -9.796 19.924 1.00 98.19 128 ASN A N 1
ATOM 979 C CA . ASN A 1 128 ? -13.948 -10.728 18.867 1.00 98.19 128 ASN A CA 1
ATOM 980 C C . ASN A 1 128 ? -12.429 -10.817 18.694 1.00 98.19 128 ASN A C 1
ATOM 982 O O . ASN A 1 128 ? -11.778 -9.876 18.237 1.00 98.19 128 ASN A O 1
ATOM 986 N N . GLU A 1 129 ? -11.874 -11.980 19.030 1.00 97.38 129 GLU A N 1
ATOM 987 C CA . GLU A 1 129 ? -10.434 -12.244 18.971 1.00 97.38 129 GLU A CA 1
ATOM 988 C C . GLU A 1 129 ? -9.872 -12.117 17.548 1.00 97.38 129 GLU A C 1
ATOM 990 O O . GLU A 1 129 ? -8.839 -11.483 17.348 1.00 97.38 129 GLU A O 1
ATOM 995 N N . ALA A 1 130 ? -10.561 -12.667 16.545 1.00 97.31 130 ALA A N 1
ATOM 996 C CA . ALA A 1 130 ? -10.056 -12.709 15.176 1.00 97.31 130 ALA A CA 1
ATOM 997 C C . ALA A 1 130 ? -9.957 -11.305 14.557 1.00 97.31 130 ALA A C 1
ATOM 999 O O . ALA A 1 130 ? -8.938 -10.952 13.965 1.00 97.31 130 ALA A O 1
ATOM 1000 N N . TYR A 1 131 ? -10.981 -10.474 14.741 1.00 97.81 131 TYR A N 1
ATOM 1001 C CA . TYR A 1 131 ? -10.960 -9.082 14.297 1.00 97.81 131 TYR A CA 1
ATOM 1002 C C . TYR A 1 131 ? -9.976 -8.224 15.110 1.00 97.81 131 TYR A C 1
ATOM 1004 O O . TYR A 1 131 ? -9.280 -7.384 14.538 1.00 97.81 131 TYR A O 1
ATOM 1012 N N . SER A 1 132 ? -9.845 -8.471 16.418 1.00 97.25 132 SER A N 1
ATOM 1013 C CA . SER A 1 132 ? -8.845 -7.796 17.265 1.00 97.25 132 SER A CA 1
ATOM 1014 C C . SER A 1 132 ? -7.412 -8.132 16.857 1.00 97.25 132 SER A C 1
ATOM 1016 O O . SER A 1 132 ? -6.546 -7.257 16.851 1.00 97.25 132 SER A O 1
ATOM 1018 N N . ALA A 1 133 ? -7.158 -9.374 16.435 1.00 95.50 133 ALA A N 1
ATOM 1019 C CA . ALA A 1 133 ? -5.868 -9.778 15.890 1.00 95.50 133 ALA A CA 1
ATOM 1020 C C . ALA A 1 133 ? -5.520 -8.987 14.618 1.00 95.50 133 ALA A C 1
ATOM 1022 O O . ALA A 1 133 ? -4.392 -8.509 14.492 1.00 95.50 133 ALA A O 1
ATOM 1023 N N . LEU A 1 134 ? -6.481 -8.759 13.712 1.00 95.31 134 LEU A N 1
ATOM 1024 C CA . LEU A 1 134 ? -6.263 -7.915 12.527 1.00 95.31 134 LEU A CA 1
ATOM 1025 C C . LEU A 1 134 ? -5.917 -6.463 12.882 1.00 95.31 134 LEU A C 1
ATOM 1027 O O . LEU A 1 134 ? -5.161 -5.829 12.153 1.00 95.31 134 LEU A O 1
ATOM 1031 N N . ALA A 1 135 ? -6.444 -5.942 13.988 1.00 94.25 135 ALA A N 1
ATOM 1032 C CA . ALA A 1 135 ? -6.197 -4.570 14.424 1.00 94.25 135 ALA A CA 1
ATOM 1033 C C . ALA A 1 135 ? -4.988 -4.410 15.367 1.00 94.25 135 ALA A C 1
ATOM 1035 O O . ALA A 1 135 ? -4.733 -3.301 15.835 1.00 94.25 135 ALA A O 1
ATOM 1036 N N . SER A 1 136 ? -4.268 -5.499 15.666 1.00 90.75 136 SER A N 1
ATOM 1037 C CA . SER A 1 136 ? -3.139 -5.496 16.614 1.00 90.75 136 SER A CA 1
ATOM 1038 C C . SER A 1 136 ? -1.870 -6.169 16.082 1.00 90.75 136 SER A C 1
ATOM 1040 O O . SER A 1 136 ? -0.773 -5.825 16.498 1.00 90.75 136 SER A O 1
ATOM 1042 N N . GLN A 1 137 ? -1.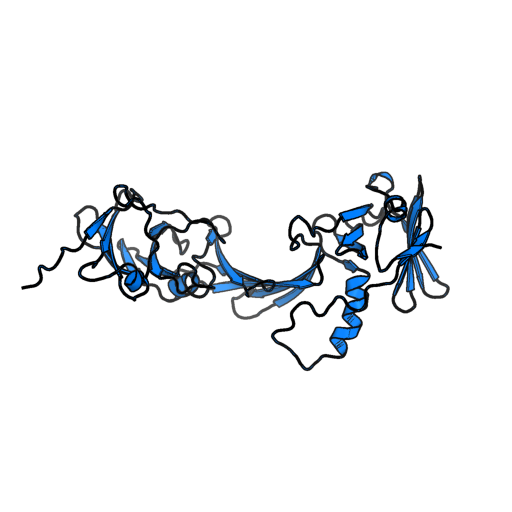979 -7.133 15.161 1.00 89.88 137 GLN A N 1
ATOM 1043 C CA . GLN A 1 137 ? -0.820 -7.853 14.599 1.00 89.88 137 GLN A CA 1
ATOM 1044 C C . GLN A 1 137 ? -0.253 -7.191 13.331 1.00 89.88 137 GLN A C 1
ATOM 1046 O O . GLN A 1 137 ? 0.759 -7.634 12.785 1.00 89.88 137 GLN A O 1
ATOM 1051 N N . TYR A 1 138 ? -0.912 -6.137 12.854 1.00 91.81 138 TYR A N 1
ATOM 1052 C CA . TYR A 1 138 ? -0.553 -5.375 11.661 1.00 91.81 138 TYR A CA 1
ATOM 1053 C C . TYR A 1 138 ? -0.097 -3.972 12.058 1.00 91.81 138 TYR A C 1
ATOM 1055 O O . TYR A 1 138 ? 0.147 -3.689 13.227 1.00 91.81 138 TYR A O 1
ATOM 1063 N N . CYS A 1 139 ? 0.094 -3.082 11.091 1.00 90.75 139 CYS A N 1
ATOM 1064 C CA . CYS A 1 139 ? 0.590 -1.735 11.341 1.00 90.75 139 CYS A CA 1
ATOM 1065 C C . CYS A 1 139 ? -0.566 -0.756 11.598 1.00 90.75 139 CYS A C 1
ATOM 1067 O O . CYS A 1 139 ? -0.714 0.234 10.885 1.00 90.75 139 CYS A O 1
ATOM 1069 N N . GLY A 1 140 ? -1.381 -1.049 12.616 1.00 91.31 140 GLY A N 1
ATOM 1070 C CA . GLY A 1 140 ? -2.541 -0.249 13.013 1.00 91.31 140 GLY A CA 1
ATOM 1071 C C . GLY A 1 140 ? -3.882 -0.923 12.727 1.00 91.31 140 GLY A C 1
ATOM 1072 O O . GLY A 1 140 ? -3.947 -2.110 12.402 1.00 91.31 140 GLY A O 1
ATOM 1073 N N . MET A 1 141 ? -4.953 -0.134 12.825 1.00 95.19 141 MET A N 1
ATOM 1074 C CA . MET A 1 141 ? -6.306 -0.567 12.488 1.00 95.19 141 MET A CA 1
ATOM 1075 C C . MET A 1 141 ? -6.419 -0.939 11.000 1.00 95.19 141 MET A C 1
ATOM 1077 O O . MET A 1 141 ? -5.838 -0.286 10.128 1.00 95.19 141 MET A O 1
ATOM 1081 N N . PHE A 1 142 ? -7.192 -1.983 10.697 1.00 95.75 142 PHE A N 1
ATOM 1082 C CA . PHE A 1 142 ? -7.486 -2.373 9.318 1.00 95.75 142 PHE A CA 1
ATOM 1083 C C . PHE A 1 142 ? -8.455 -1.388 8.654 1.00 95.75 142 PHE A C 1
ATOM 1085 O O . PHE A 1 142 ? -9.325 -0.803 9.299 1.00 95.75 142 PHE A O 1
ATOM 1092 N N . LYS A 1 143 ? -8.341 -1.222 7.334 1.00 95.00 143 LYS A N 1
ATOM 1093 C CA . LYS A 1 143 ? -9.296 -0.427 6.552 1.00 95.00 143 LYS A CA 1
ATOM 1094 C C . LYS A 1 143 ? -10.466 -1.303 6.123 1.00 95.00 143 LYS A C 1
ATOM 1096 O O . LYS A 1 143 ? -10.242 -2.363 5.548 1.00 95.00 143 LYS A O 1
ATOM 1101 N N . VAL A 1 144 ? -11.688 -0.815 6.300 1.00 95.62 144 VAL A N 1
ATOM 1102 C CA . VAL A 1 144 ? -12.894 -1.419 5.722 1.00 95.62 144 VAL A CA 1
ATOM 1103 C C . VAL A 1 144 ? -13.186 -0.790 4.357 1.00 95.62 144 VAL A C 1
ATOM 1105 O O . VAL A 1 144 ? -13.210 0.434 4.218 1.00 95.62 144 VAL A O 1
ATOM 1108 N N . ASP A 1 145 ? -13.431 -1.617 3.344 1.00 94.75 145 ASP A N 1
ATOM 1109 C CA . ASP A 1 145 ? -13.962 -1.204 2.046 1.00 94.75 145 ASP A CA 1
ATOM 1110 C C . ASP A 1 145 ? -15.300 -1.905 1.804 1.00 94.75 145 ASP A C 1
ATOM 1112 O O . ASP A 1 145 ? -15.366 -3.070 1.402 1.00 94.75 145 ASP A O 1
ATOM 1116 N N . ALA A 1 146 ? -16.386 -1.176 2.053 1.00 92.81 146 ALA A N 1
ATOM 1117 C CA . ALA A 1 146 ? -17.737 -1.689 1.863 1.00 92.81 146 ALA A CA 1
ATOM 1118 C C . ALA A 1 146 ? -18.073 -1.947 0.383 1.00 92.81 146 ALA A C 1
ATOM 1120 O O . ALA A 1 146 ? -18.871 -2.838 0.089 1.00 92.81 146 ALA A O 1
ATOM 1121 N N . GLN A 1 147 ? -17.458 -1.213 -0.553 1.00 92.81 147 GLN A N 1
ATOM 1122 C CA . GLN A 1 147 ? -17.710 -1.375 -1.986 1.00 92.81 147 GLN A CA 1
ATOM 1123 C C . GLN A 1 147 ? -17.118 -2.691 -2.498 1.00 92.81 147 GLN A C 1
ATOM 1125 O O . GLN A 1 147 ? -17.764 -3.404 -3.264 1.00 92.81 147 GLN A O 1
ATOM 1130 N N . GLN A 1 148 ? -15.904 -3.022 -2.057 1.00 91.75 148 GLN A N 1
ATOM 1131 C CA . GLN A 1 148 ? -15.225 -4.272 -2.409 1.00 91.75 148 GLN A CA 1
ATOM 1132 C C . GLN A 1 148 ? -15.552 -5.425 -1.450 1.00 91.75 148 GLN A C 1
ATOM 1134 O O . GLN A 1 148 ? -15.137 -6.557 -1.689 1.00 91.75 148 GLN A O 1
ATOM 1139 N N . ARG A 1 149 ? -16.304 -5.144 -0.378 1.00 92.25 149 ARG A N 1
ATOM 1140 C CA . ARG A 1 149 ? -16.562 -6.046 0.752 1.00 92.25 149 ARG A CA 1
ATOM 1141 C C . ARG A 1 149 ? -15.282 -6.687 1.306 1.00 92.25 149 ARG A C 1
ATOM 1143 O O . ARG A 1 149 ? -15.218 -7.900 1.520 1.00 92.25 149 ARG A O 1
ATOM 1150 N N . ALA A 1 150 ? -14.261 -5.863 1.509 1.00 95.25 150 ALA A N 1
ATOM 1151 C CA . ALA A 1 150 ? -12.918 -6.301 1.862 1.00 95.25 150 ALA A CA 1
ATOM 1152 C C . ALA A 1 150 ? -12.352 -5.520 3.052 1.00 95.25 150 ALA A C 1
ATOM 1154 O O . ALA A 1 150 ? -12.708 -4.364 3.284 1.00 95.25 150 ALA A O 1
ATOM 1155 N N . LEU A 1 151 ? -11.441 -6.160 3.782 1.00 96.81 151 LEU A N 1
ATOM 1156 C CA . LEU A 1 151 ? -10.648 -5.551 4.845 1.00 96.81 151 LEU A CA 1
ATOM 1157 C C . LEU A 1 151 ? -9.185 -5.532 4.408 1.00 96.81 151 LEU A C 1
ATOM 1159 O O . LEU A 1 151 ? -8.676 -6.546 3.929 1.00 96.81 151 LEU A O 1
ATOM 1163 N N . PHE A 1 152 ? -8.506 -4.407 4.593 1.00 96.19 152 PHE A N 1
ATOM 1164 C CA . PHE A 1 152 ? -7.111 -4.241 4.197 1.00 96.19 152 PHE A CA 1
ATOM 1165 C C . PHE A 1 152 ? -6.227 -4.053 5.418 1.00 96.19 152 PHE A C 1
ATOM 1167 O O . PHE A 1 152 ? -6.481 -3.173 6.245 1.00 96.19 152 PHE A O 1
ATOM 1174 N N . THR A 1 153 ? -5.154 -4.832 5.486 1.00 95.12 153 THR A N 1
ATOM 1175 C CA . THR A 1 153 ? -4.096 -4.658 6.478 1.00 95.12 153 THR A CA 1
ATOM 1176 C C . THR A 1 153 ? -2.754 -4.425 5.798 1.00 95.12 153 THR A C 1
ATOM 1178 O O . THR A 1 153 ? -2.559 -4.709 4.612 1.00 95.12 153 THR A O 1
ATOM 1181 N N . MET A 1 154 ? -1.814 -3.882 6.566 1.00 91.62 154 MET A N 1
ATOM 1182 C CA . MET A 1 154 ? -0.455 -3.637 6.111 1.00 91.62 154 MET A CA 1
ATOM 1183 C C . MET A 1 154 ? 0.533 -4.073 7.188 1.00 91.62 154 MET A C 1
ATOM 1185 O O . MET A 1 154 ? 0.346 -3.774 8.365 1.00 91.62 154 MET A O 1
ATOM 1189 N N . THR A 1 155 ? 1.581 -4.775 6.778 1.00 89.56 155 THR A N 1
ATOM 1190 C CA . THR A 1 155 ? 2.765 -5.072 7.586 1.00 89.56 155 THR A CA 1
ATOM 1191 C C . THR A 1 155 ? 3.979 -4.523 6.852 1.00 89.56 155 THR A C 1
ATOM 1193 O O . THR A 1 155 ? 4.028 -4.540 5.622 1.00 89.56 155 THR A O 1
ATOM 1196 N N . LYS A 1 156 ? 4.995 -4.069 7.579 1.00 83.62 156 LYS A N 1
ATOM 1197 C CA . LYS A 1 156 ? 6.266 -3.671 6.975 1.00 83.62 156 LYS A CA 1
ATOM 1198 C C . LYS A 1 156 ? 7.454 -4.054 7.841 1.00 83.62 156 LYS A C 1
ATOM 1200 O O . LYS A 1 156 ? 7.294 -4.300 9.034 1.00 83.62 156 LYS A O 1
ATOM 1205 N N . SER A 1 157 ? 8.634 -4.074 7.229 1.00 78.81 157 SER A N 1
ATOM 1206 C CA . SER A 1 157 ? 9.906 -3.983 7.945 1.00 78.81 157 SER A CA 1
ATOM 1207 C C . SER A 1 157 ? 10.387 -2.527 7.963 1.00 78.81 157 SER A C 1
ATOM 1209 O O . SER A 1 157 ? 9.775 -1.653 7.352 1.00 78.81 157 SER A O 1
ATOM 1211 N N . GLY A 1 158 ? 11.483 -2.239 8.669 1.00 65.00 158 GLY A N 1
ATOM 1212 C CA . GLY A 1 158 ? 11.901 -0.870 8.992 1.00 65.00 158 GLY A CA 1
ATOM 1213 C C . GLY A 1 158 ? 12.278 -0.007 7.783 1.00 65.00 158 GLY A C 1
ATOM 1214 O O . GLY A 1 158 ? 12.506 1.184 7.951 1.00 65.00 158 GLY A O 1
ATOM 1215 N N . CYS A 1 159 ? 12.333 -0.586 6.581 1.00 68.62 159 CYS A N 1
ATOM 1216 C CA . CYS A 1 159 ? 12.496 0.147 5.329 1.00 68.62 159 CYS A CA 1
ATOM 1217 C C . CYS A 1 159 ? 11.587 -0.415 4.237 1.00 68.62 159 CYS A C 1
ATOM 1219 O O . CYS A 1 159 ? 10.555 0.165 3.918 1.00 68.62 159 CYS A O 1
ATOM 1221 N N . CYS A 1 160 ? 12.013 -1.518 3.621 1.00 73.62 160 CYS A N 1
ATOM 1222 C CA . CYS A 1 160 ? 11.708 -1.699 2.209 1.00 73.62 160 CYS A CA 1
ATOM 1223 C C . CYS A 1 160 ? 10.759 -2.878 1.960 1.00 73.62 160 CYS A C 1
ATOM 1225 O O . CYS A 1 160 ? 10.056 -2.901 0.956 1.00 73.62 160 CYS A O 1
ATOM 1227 N N . TRP A 1 161 ? 10.679 -3.841 2.882 1.00 85.88 161 TRP A N 1
ATOM 1228 C CA . TRP A 1 161 ? 9.710 -4.928 2.778 1.00 85.88 161 TRP A CA 1
ATOM 1229 C C . TRP A 1 161 ? 8.340 -4.448 3.246 1.00 85.88 161 TRP A C 1
ATOM 1231 O O . TRP A 1 161 ? 8.195 -3.976 4.374 1.00 85.88 161 TRP A O 1
ATOM 1241 N N . HIS A 1 162 ? 7.338 -4.621 2.393 1.00 86.31 162 HIS A N 1
ATOM 1242 C CA . HIS A 1 162 ? 5.946 -4.337 2.705 1.00 86.31 162 HIS A CA 1
ATOM 1243 C C . HIS A 1 162 ? 5.088 -5.551 2.366 1.00 86.31 162 HIS A C 1
ATOM 1245 O O . HIS A 1 162 ? 5.350 -6.271 1.401 1.00 86.31 162 HIS A O 1
ATOM 1251 N N . LYS A 1 163 ? 4.033 -5.768 3.141 1.00 91.75 163 LYS A N 1
ATOM 1252 C CA . LYS A 1 163 ? 3.012 -6.775 2.885 1.00 91.75 163 LYS A CA 1
ATOM 1253 C C . LYS A 1 163 ? 1.648 -6.138 3.046 1.00 91.75 163 LYS A C 1
ATOM 1255 O O . LYS A 1 163 ? 1.377 -5.498 4.057 1.00 91.75 163 LYS A O 1
ATOM 1260 N N . PHE A 1 164 ? 0.810 -6.330 2.043 1.00 94.00 164 PHE A N 1
ATOM 1261 C CA . PHE A 1 164 ? -0.571 -5.883 2.026 1.00 94.00 164 PHE A CA 1
ATOM 1262 C C . PHE A 1 164 ? -1.453 -7.115 1.947 1.00 94.00 164 PHE A C 1
ATOM 1264 O O . PHE A 1 164 ? -1.350 -7.878 0.982 1.00 94.00 164 PHE A O 1
ATOM 1271 N N . ASP A 1 165 ? -2.297 -7.306 2.951 1.00 95.75 165 ASP A N 1
ATOM 1272 C CA . ASP A 1 165 ? -3.249 -8.406 2.961 1.00 95.75 165 ASP A CA 1
ATOM 1273 C C . ASP A 1 165 ? -4.662 -7.873 2.764 1.00 95.75 165 ASP A C 1
ATOM 1275 O O . ASP A 1 165 ? -5.048 -6.828 3.294 1.00 95.75 165 ASP A O 1
ATOM 1279 N N . VAL A 1 166 ? -5.431 -8.631 1.994 1.00 96.44 166 VAL A N 1
ATOM 1280 C CA . VAL A 1 166 ? -6.848 -8.409 1.754 1.00 96.44 166 VAL A CA 1
ATOM 1281 C C . VAL A 1 166 ? -7.601 -9.580 2.356 1.00 96.44 166 VAL A C 1
ATOM 1283 O O . VAL A 1 166 ? -7.387 -10.735 1.978 1.00 96.44 166 VAL A O 1
ATOM 1286 N N . TYR A 1 167 ? -8.507 -9.276 3.272 1.00 96.25 167 TYR A N 1
ATOM 1287 C CA . TYR A 1 167 ? -9.398 -10.240 3.893 1.00 96.25 167 TYR A CA 1
ATOM 1288 C C . TYR A 1 167 ? -10.818 -10.043 3.385 1.00 96.25 167 TYR A C 1
ATOM 1290 O O . TYR A 1 167 ? -11.281 -8.918 3.197 1.00 96.25 167 TYR A O 1
ATOM 1298 N N . ARG A 1 168 ? -11.540 -11.146 3.220 1.00 94.44 168 ARG A N 1
ATOM 1299 C CA . ARG A 1 168 ? -12.994 -11.119 3.118 1.00 94.44 168 ARG A CA 1
ATOM 1300 C C . ARG A 1 168 ? -13.572 -11.078 4.527 1.00 94.44 168 ARG A C 1
ATOM 1302 O O . ARG A 1 168 ? -13.166 -11.873 5.377 1.00 94.44 168 ARG A O 1
ATOM 1309 N N . ALA A 1 169 ? -14.510 -10.169 4.756 1.00 93.31 169 ALA A N 1
ATOM 1310 C CA . ALA A 1 169 ? -15.235 -10.124 6.014 1.00 93.31 169 ALA A CA 1
ATOM 1311 C C . ALA A 1 169 ? -16.233 -11.290 6.099 1.00 93.31 169 ALA A C 1
ATOM 1313 O O . ALA A 1 169 ? -16.939 -11.583 5.133 1.00 93.31 169 ALA A O 1
ATOM 1314 N N . GLU A 1 170 ? -16.269 -11.943 7.254 1.00 90.62 170 GLU A N 1
ATOM 1315 C CA . GLU A 1 170 ? -17.226 -12.991 7.612 1.00 90.62 170 GLU A CA 1
ATOM 1316 C C . GLU A 1 170 ? -17.661 -12.733 9.054 1.00 90.62 170 GLU A C 1
ATOM 1318 O O . GLU A 1 170 ? -16.895 -12.181 9.840 1.00 90.62 170 GLU A O 1
ATOM 1323 N N . THR A 1 171 ? -18.851 -13.191 9.437 1.00 85.62 171 THR A N 1
ATOM 1324 C CA . THR A 1 171 ? -19.503 -12.807 10.701 1.00 85.62 171 THR A CA 1
ATOM 1325 C C . THR A 1 171 ? -18.617 -12.930 11.946 1.00 85.62 171 THR A C 1
ATOM 1327 O O . THR A 1 171 ? -18.685 -12.073 12.820 1.00 85.62 171 THR A O 1
ATOM 1330 N N . GLN A 1 172 ? -17.795 -13.982 12.049 1.00 85.56 172 GLN A N 1
ATOM 1331 C CA . GLN A 1 172 ? -16.980 -14.236 13.246 1.00 85.56 172 GLN A CA 1
ATOM 1332 C C . GLN A 1 172 ? -15.473 -14.123 13.037 1.00 85.56 172 GLN A C 1
ATOM 1334 O O . GLN A 1 172 ? -14.764 -13.851 14.004 1.00 85.56 172 GLN A O 1
ATOM 1339 N N . ALA A 1 173 ? -14.968 -14.363 11.828 1.00 94.44 173 ALA A N 1
ATOM 1340 C CA . ALA A 1 173 ? -13.534 -14.368 11.582 1.00 94.44 173 ALA A CA 1
ATOM 1341 C C . ALA A 1 173 ? -13.228 -14.025 10.119 1.00 94.44 173 ALA A C 1
ATOM 1343 O O . ALA A 1 173 ? -13.673 -14.748 9.226 1.00 94.44 173 ALA A O 1
ATOM 1344 N N . PRO A 1 174 ? -12.443 -12.972 9.854 1.00 95.00 174 PRO A N 1
ATOM 1345 C CA . PRO A 1 174 ? -12.080 -12.600 8.498 1.00 95.00 174 PRO A CA 1
ATOM 1346 C C . PRO A 1 174 ? -11.206 -13.681 7.849 1.00 95.00 174 PRO A C 1
ATOM 1348 O O . PRO A 1 174 ? -10.362 -14.303 8.497 1.00 95.00 174 PRO A O 1
ATOM 1351 N N . VAL A 1 175 ? -11.386 -13.896 6.546 1.00 94.38 175 VAL A N 1
ATOM 1352 C CA . VAL A 1 175 ? -10.669 -14.931 5.783 1.00 94.38 175 VAL A CA 1
ATOM 1353 C C . VAL A 1 175 ? -9.704 -14.274 4.810 1.00 94.38 175 VAL A C 1
ATOM 1355 O O . VAL A 1 175 ? -10.121 -13.469 3.977 1.00 94.38 175 VAL A O 1
ATOM 1358 N N . LEU A 1 176 ? -8.419 -14.632 4.883 1.00 94.81 176 LEU A N 1
ATOM 1359 C CA . LEU A 1 176 ? -7.401 -14.119 3.965 1.00 94.81 176 LEU A CA 1
ATOM 1360 C C . LEU A 1 176 ? -7.758 -14.498 2.519 1.00 94.81 176 LEU A C 1
ATOM 1362 O O . LEU A 1 176 ? -7.915 -15.675 2.196 1.00 94.81 176 LEU A O 1
ATOM 1366 N N . ALA A 1 177 ? -7.883 -13.494 1.654 1.00 95.19 177 ALA A N 1
ATOM 1367 C CA . ALA A 1 177 ? -8.228 -13.653 0.244 1.00 95.19 177 ALA A CA 1
ATOM 1368 C C . ALA A 1 177 ? -7.023 -13.384 -0.667 1.00 95.19 177 ALA A C 1
ATOM 1370 O O . ALA A 1 177 ? -6.803 -14.108 -1.640 1.00 95.19 177 ALA A O 1
ATOM 1371 N N . GLU A 1 178 ? -6.206 -12.385 -0.334 1.00 96.12 178 GLU A N 1
ATOM 1372 C CA . GLU A 1 178 ? -4.986 -12.052 -1.066 1.00 96.12 178 GLU A CA 1
ATOM 1373 C C . GLU A 1 178 ? -3.895 -11.571 -0.104 1.00 96.12 178 GLU A C 1
ATOM 1375 O O . GLU A 1 178 ? -4.175 -10.872 0.861 1.00 96.12 178 GLU A O 1
ATOM 1380 N N . SER A 1 179 ? -2.646 -11.927 -0.390 1.00 95.56 179 SER A N 1
ATOM 1381 C CA . SER A 1 179 ? -1.450 -11.385 0.254 1.00 95.56 179 SER A CA 1
ATOM 1382 C C . SER A 1 179 ? -0.494 -10.920 -0.835 1.00 95.56 179 SER A C 1
ATOM 1384 O O . SER A 1 179 ? -0.022 -11.734 -1.630 1.00 95.56 179 SER A O 1
ATOM 1386 N N . THR A 1 180 ? -0.148 -9.639 -0.843 1.00 95.25 180 THR A N 1
ATOM 1387 C CA . THR A 1 180 ? 0.841 -9.065 -1.757 1.00 95.25 180 THR A CA 1
ATOM 1388 C C . THR A 1 180 ? 2.061 -8.606 -0.969 1.00 95.25 180 THR A C 1
ATOM 1390 O O . THR A 1 180 ? 1.990 -7.661 -0.189 1.00 95.25 180 THR A O 1
ATOM 1393 N N . VAL A 1 181 ? 3.195 -9.270 -1.190 1.00 91.12 181 VAL A N 1
ATOM 1394 C CA . VAL A 1 181 ? 4.501 -8.847 -0.672 1.00 91.12 181 VAL A CA 1
ATOM 1395 C C . VAL A 1 181 ? 5.193 -7.992 -1.724 1.00 91.12 181 VAL A C 1
ATOM 1397 O O . VAL A 1 181 ? 5.309 -8.407 -2.879 1.00 91.12 181 VAL A O 1
ATOM 1400 N N . VAL A 1 182 ? 5.679 -6.829 -1.306 1.00 87.62 182 VAL A N 1
ATOM 1401 C CA . VAL A 1 182 ? 6.382 -5.860 -2.142 1.00 87.62 182 VAL A CA 1
ATOM 1402 C C . VAL A 1 182 ? 7.785 -5.651 -1.595 1.00 87.62 182 VAL A C 1
ATOM 1404 O O . VAL A 1 182 ? 7.974 -5.370 -0.411 1.00 87.62 182 VAL A O 1
ATOM 1407 N N . ILE A 1 183 ? 8.776 -5.838 -2.463 1.00 82.12 183 ILE A N 1
ATOM 1408 C CA . ILE A 1 183 ? 10.195 -5.686 -2.139 1.00 82.12 183 ILE A CA 1
ATOM 1409 C C . ILE A 1 183 ? 10.833 -4.834 -3.238 1.00 82.12 183 ILE A C 1
ATOM 1411 O O . ILE A 1 183 ? 10.856 -5.283 -4.388 1.00 82.12 183 ILE A O 1
ATOM 1415 N N . PRO A 1 184 ? 11.358 -3.641 -2.921 1.00 77.94 184 PRO A N 1
ATOM 1416 C CA . PRO A 1 184 ? 12.151 -2.847 -3.844 1.00 77.94 184 PRO A CA 1
ATOM 1417 C C . PRO A 1 184 ? 13.335 -3.642 -4.398 1.00 77.94 184 PRO A C 1
ATOM 1419 O O . PRO A 1 184 ? 13.973 -4.426 -3.693 1.00 77.94 184 PRO A O 1
ATOM 1422 N N . VAL A 1 185 ? 13.608 -3.450 -5.682 1.00 75.31 185 VAL A N 1
ATOM 1423 C CA . VAL A 1 185 ? 14.728 -4.033 -6.417 1.00 75.31 185 VAL A CA 1
ATOM 1424 C C . VAL A 1 185 ? 15.471 -2.884 -7.084 1.00 75.31 185 VAL A C 1
ATOM 1426 O O . VAL A 1 185 ? 14.988 -2.302 -8.057 1.00 75.31 185 VAL A O 1
ATOM 1429 N N . GLY A 1 186 ? 16.636 -2.550 -6.528 1.00 71.50 186 GLY A N 1
ATOM 1430 C CA . GLY A 1 186 ? 17.312 -1.294 -6.847 1.00 71.50 186 GLY A CA 1
ATOM 1431 C C . GLY A 1 186 ? 16.471 -0.091 -6.404 1.00 71.50 186 GLY A C 1
ATOM 1432 O O . GLY A 1 186 ? 15.695 -0.190 -5.455 1.00 71.50 186 GLY A O 1
ATOM 1433 N N . MET A 1 187 ? 16.618 1.027 -7.113 1.00 70.19 187 MET A N 1
ATOM 1434 C CA . MET A 1 187 ? 15.894 2.281 -6.840 1.00 70.19 187 MET A CA 1
ATOM 1435 C C . MET A 1 187 ? 14.708 2.517 -7.789 1.00 70.19 187 MET A C 1
ATOM 1437 O O . MET A 1 187 ? 13.992 3.500 -7.647 1.00 70.19 187 MET A O 1
ATOM 1441 N N . THR A 1 188 ? 14.506 1.650 -8.789 1.00 76.75 188 THR A N 1
ATOM 1442 C CA . THR A 1 188 ? 13.528 1.882 -9.874 1.00 76.75 188 THR A CA 1
ATOM 1443 C C . THR A 1 188 ? 12.399 0.854 -9.928 1.00 76.75 188 THR A C 1
ATOM 1445 O O . THR A 1 188 ? 11.321 1.134 -10.453 1.00 76.75 188 THR A O 1
ATOM 1448 N N . PHE A 1 189 ? 12.631 -0.357 -9.424 1.00 81.50 189 PHE A N 1
ATOM 1449 C CA . PHE A 1 189 ? 11.657 -1.435 -9.524 1.00 81.50 189 PHE A CA 1
ATOM 1450 C C . PHE A 1 189 ? 11.205 -1.900 -8.154 1.00 81.50 189 PHE A C 1
ATOM 1452 O O . PHE A 1 189 ? 11.943 -1.837 -7.175 1.00 81.50 189 PHE A O 1
ATOM 1459 N N . ALA A 1 190 ? 10.023 -2.497 -8.116 1.00 83.12 190 ALA A N 1
ATOM 1460 C CA . ALA A 1 190 ? 9.613 -3.339 -7.011 1.00 83.12 190 ALA A CA 1
ATOM 1461 C C . ALA A 1 190 ? 9.149 -4.698 -7.524 1.00 83.12 190 ALA A C 1
ATOM 1463 O O . ALA A 1 190 ? 8.438 -4.818 -8.526 1.00 83.12 190 ALA A O 1
ATOM 1464 N N . ARG A 1 191 ? 9.578 -5.745 -6.820 1.00 86.56 191 ARG A N 1
ATOM 1465 C CA . ARG A 1 191 ? 9.096 -7.107 -7.005 1.00 86.56 191 ARG A CA 1
ATOM 1466 C C . ARG A 1 191 ? 7.834 -7.295 -6.182 1.00 86.56 191 ARG A C 1
ATOM 1468 O O . ARG A 1 191 ? 7.847 -7.120 -4.966 1.00 86.56 191 ARG A O 1
ATOM 1475 N N . TYR A 1 192 ? 6.794 -7.752 -6.856 1.00 89.50 192 TYR A N 1
ATOM 1476 C CA . TYR A 1 192 ? 5.523 -8.132 -6.273 1.00 89.50 192 TYR A CA 1
ATOM 1477 C C . TYR A 1 192 ? 5.397 -9.646 -6.293 1.00 89.50 192 TYR A C 1
ATOM 1479 O O . TYR A 1 192 ? 5.461 -10.278 -7.352 1.00 89.50 192 TYR A O 1
ATOM 1487 N N . THR A 1 193 ? 5.167 -10.212 -5.116 1.00 90.62 193 THR A N 1
ATOM 1488 C CA . THR A 1 193 ? 4.726 -11.593 -4.953 1.00 90.62 193 THR A CA 1
ATOM 1489 C C . THR A 1 193 ? 3.298 -11.552 -4.441 1.00 90.62 193 THR A C 1
ATOM 1491 O O . THR A 1 193 ? 3.063 -11.272 -3.266 1.00 90.62 193 THR A O 1
ATOM 1494 N N . ARG A 1 194 ? 2.344 -11.810 -5.335 1.00 95.12 194 ARG A N 1
ATOM 1495 C CA . ARG A 1 194 ? 0.920 -11.862 -5.007 1.00 95.12 194 ARG A CA 1
ATOM 1496 C C . ARG A 1 194 ? 0.487 -13.307 -4.846 1.00 95.12 194 ARG A C 1
ATOM 1498 O O . ARG A 1 194 ? 0.651 -14.098 -5.770 1.00 95.12 194 ARG A O 1
ATOM 1505 N N . THR A 1 195 ? -0.115 -13.622 -3.711 1.00 95.69 195 THR A N 1
ATOM 1506 C CA . THR A 1 195 ? -0.713 -14.924 -3.426 1.00 95.69 195 THR A CA 1
ATOM 1507 C C . THR A 1 195 ? -2.210 -14.753 -3.213 1.00 95.69 195 THR A C 1
ATOM 1509 O O . THR A 1 195 ? -2.620 -14.028 -2.313 1.00 95.69 195 THR A O 1
ATOM 1512 N N . THR A 1 196 ? -3.021 -15.421 -4.029 1.00 95.69 196 THR A N 1
ATOM 1513 C CA . THR A 1 196 ? -4.490 -15.392 -3.966 1.00 95.69 196 THR A CA 1
ATOM 1514 C C . THR A 1 196 ? -5.034 -16.717 -3.448 1.00 95.69 196 THR A C 1
ATOM 1516 O O . THR A 1 196 ? -4.584 -17.771 -3.901 1.00 95.69 196 THR A O 1
ATOM 1519 N N . TYR A 1 197 ? -6.042 -16.674 -2.582 1.00 92.44 197 TYR A N 1
ATOM 1520 C CA . TYR A 1 197 ? -6.665 -17.840 -1.954 1.00 92.44 197 TYR A CA 1
ATOM 1521 C C . TYR A 1 197 ? -8.120 -17.968 -2.420 1.00 92.44 197 TYR A C 1
ATOM 1523 O O . TYR A 1 197 ? -9.039 -17.464 -1.779 1.00 92.44 197 TYR A O 1
ATOM 1531 N N . SER A 1 198 ? -8.336 -18.637 -3.557 1.00 78.12 198 SER A N 1
ATOM 1532 C CA . SER A 1 198 ? -9.664 -18.725 -4.200 1.00 78.12 198 SER A CA 1
ATOM 1533 C C . SER A 1 198 ? -10.765 -19.354 -3.326 1.00 78.12 198 SER A C 1
ATOM 1535 O O . SER A 1 198 ? -11.934 -19.015 -3.478 1.00 78.12 198 SER A O 1
ATOM 1537 N N . ASP A 1 199 ? -10.394 -20.210 -2.374 1.00 73.81 199 ASP A N 1
ATOM 1538 C CA . ASP A 1 199 ? -11.270 -20.879 -1.401 1.00 73.81 199 ASP A CA 1
ATOM 1539 C C . ASP A 1 199 ? -10.807 -20.671 0.059 1.00 73.81 199 ASP A C 1
ATOM 1541 O O . ASP A 1 199 ? -11.231 -21.387 0.968 1.00 73.81 199 ASP A O 1
ATOM 1545 N N . GLY A 1 200 ? -9.893 -19.720 0.292 1.00 70.75 200 GLY A N 1
ATOM 1546 C CA . GLY A 1 200 ? -9.251 -19.493 1.593 1.00 70.75 200 GLY A CA 1
ATOM 1547 C C . GLY A 1 200 ? -8.209 -20.546 2.003 1.00 70.75 200 GLY A C 1
ATOM 1548 O O . GLY A 1 200 ? -7.658 -20.437 3.096 1.00 70.75 200 GLY A O 1
ATOM 1549 N N . LYS A 1 201 ? -7.925 -21.565 1.175 1.00 74.31 201 LYS A N 1
ATOM 1550 C CA . LYS A 1 201 ? -7.019 -22.678 1.530 1.00 74.31 201 LYS A CA 1
ATOM 1551 C C . LYS A 1 201 ? -5.952 -22.969 0.481 1.00 74.31 201 LYS A C 1
ATOM 1553 O O . LYS A 1 201 ? -4.820 -23.263 0.852 1.00 74.31 201 LYS A O 1
ATOM 1558 N N . ASN A 1 202 ? -6.291 -22.885 -0.802 1.00 84.38 202 ASN A N 1
ATOM 1559 C CA . ASN A 1 202 ? -5.413 -23.232 -1.913 1.00 84.38 202 ASN A CA 1
ATOM 1560 C C . ASN A 1 202 ? -4.806 -21.965 -2.542 1.00 84.38 202 ASN A C 1
ATOM 1562 O O . ASN A 1 202 ? -5.503 -21.253 -3.277 1.00 84.38 202 ASN A O 1
ATOM 1566 N N . PRO A 1 203 ? -3.524 -21.658 -2.262 1.00 91.44 203 PRO A N 1
ATOM 1567 C CA . PRO A 1 203 ? -2.872 -20.476 -2.802 1.00 91.44 203 PRO A CA 1
ATOM 1568 C C . PRO A 1 203 ? -2.487 -20.656 -4.275 1.00 91.44 203 PRO A C 1
ATOM 1570 O O . PRO A 1 203 ? -1.938 -21.681 -4.676 1.00 91.44 203 PRO A O 1
ATOM 1573 N N . SER A 1 204 ? -2.687 -19.603 -5.064 1.00 92.94 204 SER A N 1
ATOM 1574 C CA . SER A 1 204 ? -2.027 -19.398 -6.355 1.00 92.94 204 SER A CA 1
ATOM 1575 C C . SER A 1 204 ? -1.108 -18.188 -6.249 1.00 92.94 204 SER A C 1
ATOM 1577 O O . SER A 1 204 ? -1.551 -17.120 -5.827 1.00 92.94 204 SER A O 1
ATOM 1579 N N . THR A 1 205 ? 0.159 -18.340 -6.634 1.00 93.31 205 THR A N 1
ATOM 1580 C CA . THR A 1 205 ? 1.168 -17.281 -6.518 1.00 93.31 205 THR A CA 1
ATOM 1581 C C . THR A 1 205 ? 1.590 -16.768 -7.889 1.00 93.31 205 THR A C 1
ATOM 1583 O O . THR A 1 205 ? 1.972 -17.536 -8.770 1.00 93.31 205 THR A O 1
ATOM 1586 N N . ALA A 1 206 ? 1.568 -15.448 -8.048 1.00 91.50 206 ALA A N 1
ATOM 1587 C CA . ALA A 1 206 ? 2.087 -14.734 -9.201 1.00 91.50 206 ALA A CA 1
ATOM 1588 C C . ALA A 1 206 ? 3.258 -13.837 -8.781 1.00 91.50 206 ALA A C 1
ATOM 1590 O O . ALA A 1 206 ? 3.178 -13.118 -7.785 1.00 91.50 206 ALA A O 1
ATOM 1591 N N . LEU A 1 207 ? 4.326 -13.853 -9.581 1.00 88.44 207 LEU A N 1
ATOM 1592 C CA . LEU A 1 207 ? 5.489 -12.986 -9.413 1.00 88.44 207 LEU A CA 1
ATOM 1593 C C . LEU A 1 207 ? 5.583 -12.020 -10.592 1.00 88.44 207 LEU A C 1
ATOM 1595 O O . LEU A 1 207 ? 5.535 -12.432 -11.756 1.00 88.44 207 LEU A O 1
ATOM 1599 N N . PHE A 1 208 ? 5.711 -10.731 -10.299 1.00 87.69 208 PHE A N 1
ATOM 1600 C CA . PHE A 1 208 ? 5.887 -9.692 -11.309 1.00 87.69 208 PHE A CA 1
ATOM 1601 C C . PHE A 1 208 ? 6.688 -8.510 -10.766 1.00 87.69 208 PHE A C 1
ATOM 1603 O O . PHE A 1 208 ? 6.945 -8.413 -9.571 1.00 87.69 208 PHE A O 1
ATOM 1610 N N . TYR A 1 209 ? 7.113 -7.632 -11.668 1.00 89.44 209 TYR A N 1
ATOM 1611 C CA . TYR A 1 209 ? 7.868 -6.430 -11.342 1.00 89.44 209 TYR A CA 1
ATOM 1612 C C . TYR A 1 209 ? 7.105 -5.233 -11.886 1.00 89.44 209 TYR A C 1
ATOM 1614 O O . TYR A 1 209 ? 6.604 -5.298 -13.013 1.00 89.44 209 TYR A O 1
ATOM 1622 N N . LEU A 1 210 ? 7.015 -4.170 -11.100 1.00 89.06 210 LEU A N 1
ATOM 1623 C CA . LEU A 1 210 ? 6.537 -2.871 -11.558 1.00 89.06 210 LEU A CA 1
ATOM 1624 C C . LEU A 1 210 ? 7.706 -1.889 -11.523 1.00 89.06 210 LEU A C 1
ATOM 1626 O O . LEU A 1 210 ? 8.592 -2.010 -10.674 1.00 89.06 210 LEU A O 1
ATOM 1630 N N . MET A 1 211 ? 7.709 -0.955 -12.468 1.00 85.50 211 MET A N 1
ATOM 1631 C CA . MET A 1 211 ? 8.464 0.281 -12.312 1.00 85.50 211 MET A CA 1
ATOM 1632 C C . MET A 1 211 ? 7.633 1.145 -11.370 1.00 85.50 211 MET A C 1
ATOM 1634 O O . MET A 1 211 ? 6.492 1.459 -11.703 1.00 85.50 211 MET A O 1
ATOM 1638 N N . ASP A 1 212 ? 8.141 1.383 -10.166 1.00 73.25 212 ASP A N 1
ATOM 1639 C CA . ASP A 1 212 ? 7.350 1.951 -9.075 1.00 73.25 212 ASP A CA 1
ATOM 1640 C C . ASP A 1 212 ? 8.145 3.020 -8.326 1.00 73.25 212 ASP A C 1
ATOM 1642 O O . ASP A 1 212 ? 9.352 2.874 -8.112 1.00 73.25 212 ASP A O 1
ATOM 1646 N N . ASP A 1 213 ? 7.452 4.077 -7.914 1.00 61.94 213 ASP A N 1
ATOM 1647 C CA . ASP A 1 213 ? 8.013 5.267 -7.270 1.00 61.94 213 ASP A CA 1
ATOM 1648 C C . ASP A 1 213 ? 8.234 5.013 -5.766 1.00 61.94 213 ASP A C 1
ATOM 1650 O O . ASP A 1 213 ? 7.770 5.753 -4.901 1.00 61.94 213 ASP A O 1
ATOM 1654 N N . PHE A 1 214 ? 8.940 3.929 -5.425 1.00 59.41 214 PHE A N 1
ATOM 1655 C CA . PHE A 1 214 ? 9.367 3.671 -4.042 1.00 59.41 214 PHE A CA 1
ATOM 1656 C C . PHE A 1 214 ? 10.515 4.579 -3.596 1.00 59.41 214 PHE A C 1
ATOM 1658 O O . PHE A 1 214 ? 10.791 4.679 -2.398 1.00 59.41 214 PHE A O 1
ATOM 1665 N N . ALA A 1 215 ? 11.204 5.205 -4.547 1.00 58.66 215 ALA A N 1
ATOM 1666 C CA . ALA A 1 215 ? 12.272 6.140 -4.260 1.00 58.66 215 ALA A CA 1
ATOM 1667 C C . ALA A 1 215 ? 11.701 7.421 -3.621 1.00 58.66 215 ALA A C 1
ATOM 1669 O O . ALA A 1 215 ? 10.649 7.904 -4.049 1.00 58.66 215 ALA A O 1
ATOM 1670 N N . PRO A 1 216 ? 12.382 8.011 -2.620 1.00 59.88 216 PRO A N 1
ATOM 1671 C CA . PRO A 1 216 ? 12.098 9.375 -2.191 1.00 59.88 216 PRO A CA 1
ATOM 1672 C C . PRO A 1 216 ? 12.014 10.331 -3.398 1.00 59.88 216 PRO A C 1
ATOM 1674 O O . PRO A 1 216 ? 12.652 10.072 -4.422 1.00 59.88 216 PRO A O 1
ATOM 1677 N N . PRO A 1 217 ? 11.289 11.461 -3.298 1.00 60.66 217 PRO A N 1
ATOM 1678 C CA . PRO A 1 217 ? 11.143 12.408 -4.409 1.00 60.66 217 PRO A CA 1
ATOM 1679 C C . PRO A 1 217 ? 12.476 12.837 -5.045 1.00 60.66 217 PRO A C 1
ATOM 1681 O O . PRO A 1 217 ? 12.547 13.042 -6.255 1.00 60.66 217 PRO A O 1
ATOM 1684 N N . ASP A 1 218 ? 13.537 12.916 -4.241 1.00 62.50 218 ASP A N 1
ATOM 1685 C CA . ASP A 1 218 ? 14.875 13.317 -4.684 1.00 62.50 218 ASP A CA 1
ATOM 1686 C C . ASP A 1 218 ? 15.626 12.210 -5.456 1.00 62.50 218 ASP A C 1
ATOM 1688 O O . ASP A 1 218 ? 16.510 12.514 -6.255 1.00 62.50 218 ASP A O 1
ATOM 1692 N N . ASP A 1 219 ? 15.220 10.947 -5.292 1.00 63.88 219 ASP A N 1
ATOM 1693 C CA . ASP A 1 219 ? 15.827 9.759 -5.914 1.00 63.88 219 ASP A CA 1
ATOM 1694 C C . ASP A 1 219 ? 14.945 9.152 -7.022 1.00 63.88 219 ASP A C 1
ATOM 1696 O O . ASP A 1 219 ? 15.222 8.065 -7.545 1.00 63.88 219 ASP A O 1
ATOM 1700 N N . THR A 1 220 ? 13.861 9.843 -7.392 1.00 73.50 220 THR A N 1
ATOM 1701 C CA . THR A 1 220 ? 12.918 9.367 -8.410 1.00 73.50 220 THR A CA 1
ATOM 1702 C C . THR A 1 220 ? 13.623 9.215 -9.766 1.00 73.50 220 THR A C 1
ATOM 1704 O O . THR A 1 220 ? 14.294 10.152 -10.220 1.00 73.50 220 THR A O 1
ATOM 1707 N N . PRO A 1 221 ? 13.467 8.069 -10.462 1.00 81.75 221 PRO A N 1
ATOM 1708 C CA . PRO A 1 221 ? 14.071 7.854 -11.771 1.00 81.75 221 PRO A CA 1
ATOM 1709 C C . PRO A 1 221 ? 13.735 8.971 -12.770 1.00 81.75 221 PRO A C 1
ATOM 1711 O O . PRO A 1 221 ? 12.582 9.232 -13.118 1.00 81.75 221 PRO A O 1
ATOM 1714 N N . GLN A 1 222 ? 14.766 9.619 -13.302 1.00 87.94 222 GLN A N 1
ATOM 1715 C CA . GLN A 1 222 ? 14.625 10.675 -14.291 1.00 87.94 222 GLN A CA 1
ATOM 1716 C C . GLN A 1 222 ? 14.455 10.078 -15.684 1.00 87.94 222 GLN A C 1
ATOM 1718 O O . GLN A 1 222 ? 15.388 9.535 -16.278 1.00 87.94 222 GLN A O 1
ATOM 1723 N N . THR A 1 223 ? 13.265 10.228 -16.256 1.00 91.81 223 THR A N 1
ATOM 1724 C CA . THR A 1 223 ? 12.994 9.749 -17.614 1.00 91.81 223 THR A CA 1
ATOM 1725 C C . THR A 1 223 ? 13.779 10.548 -18.667 1.00 91.81 223 THR A C 1
ATOM 1727 O O . THR A 1 223 ? 13.643 11.768 -18.813 1.00 91.81 223 THR A O 1
ATOM 1730 N N . VAL A 1 224 ? 14.573 9.838 -19.470 1.00 95.31 224 VAL A N 1
ATOM 1731 C CA . VAL A 1 224 ? 15.401 10.389 -20.556 1.00 95.31 224 VAL A CA 1
ATOM 1732 C C . VAL A 1 224 ? 14.665 10.339 -21.888 1.00 95.31 224 VAL A C 1
ATOM 1734 O O . VAL A 1 224 ? 14.609 11.344 -22.600 1.00 95.31 224 VAL A O 1
ATOM 1737 N N . LEU A 1 225 ? 14.127 9.167 -22.228 1.00 97.44 225 LEU A N 1
ATOM 1738 C CA . LEU A 1 225 ? 13.417 8.903 -23.475 1.00 97.44 225 LEU A CA 1
ATOM 1739 C C . LEU A 1 225 ? 12.336 7.853 -23.231 1.00 97.44 225 LEU A C 1
ATOM 1741 O O . LEU A 1 225 ? 12.610 6.806 -22.651 1.00 97.44 225 LEU A O 1
ATOM 1745 N N . THR A 1 226 ? 11.142 8.089 -23.763 1.00 97.56 226 THR A N 1
ATOM 1746 C CA . THR A 1 226 ? 10.108 7.063 -23.895 1.00 97.56 226 THR A CA 1
ATOM 1747 C C . THR A 1 226 ? 9.494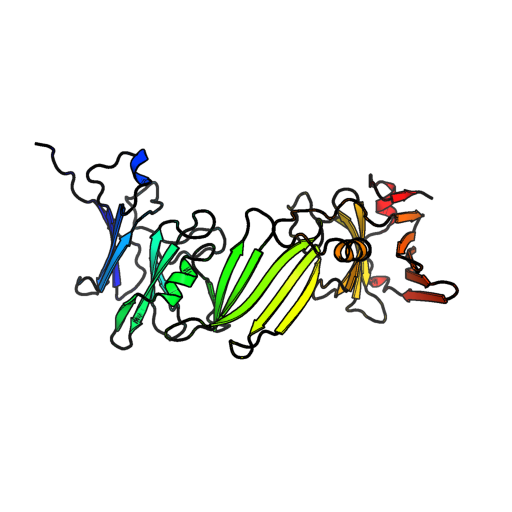 7.058 -25.282 1.00 97.56 226 THR A C 1
ATOM 1749 O O . THR A 1 226 ? 9.488 8.080 -25.968 1.00 97.56 226 THR A O 1
ATOM 1752 N N . PHE A 1 227 ? 8.979 5.900 -25.692 1.00 98.12 227 PHE A N 1
ATOM 1753 C CA . PHE A 1 227 ? 8.096 5.742 -26.850 1.00 98.12 227 PHE A CA 1
ATOM 1754 C C . PHE A 1 227 ? 7.354 4.400 -26.767 1.00 98.12 227 PHE A C 1
ATOM 1756 O O . PHE A 1 227 ? 7.850 3.439 -26.178 1.00 98.12 227 PHE A O 1
ATOM 1763 N N . ARG A 1 228 ? 6.174 4.312 -27.381 1.00 98.00 228 ARG A N 1
ATOM 1764 C CA . ARG A 1 228 ? 5.396 3.072 -27.528 1.00 98.00 228 ARG A CA 1
ATOM 1765 C C . ARG A 1 228 ? 5.820 2.294 -28.774 1.00 98.00 228 ARG A C 1
ATOM 1767 O O . ARG A 1 228 ? 6.309 2.880 -29.742 1.00 98.00 228 ARG A O 1
ATOM 1774 N N . LEU A 1 229 ? 5.640 0.974 -28.776 1.00 97.94 229 LEU A N 1
ATOM 1775 C CA . LEU A 1 229 ? 5.903 0.139 -29.956 1.00 97.94 229 LEU A CA 1
ATOM 1776 C C . LEU A 1 229 ? 4.711 0.167 -30.925 1.00 97.94 229 LEU A C 1
ATOM 1778 O O . LEU A 1 229 ? 3.570 -0.000 -30.514 1.00 97.94 229 LEU A O 1
ATOM 1782 N N . GLN A 1 230 ? 4.954 0.303 -32.234 1.00 96.88 230 GLN A N 1
ATOM 1783 C CA . GLN A 1 230 ? 3.866 0.447 -33.221 1.00 96.88 230 GLN A CA 1
ATOM 1784 C C . GLN A 1 230 ? 2.959 -0.784 -33.324 1.00 96.88 230 GLN A C 1
ATOM 1786 O O . GLN A 1 230 ? 1.757 -0.657 -33.529 1.00 96.88 230 GLN A O 1
ATOM 1791 N N . LYS A 1 231 ? 3.541 -1.984 -33.233 1.00 96.25 231 LYS A N 1
ATOM 1792 C CA . LYS A 1 231 ? 2.796 -3.252 -33.338 1.00 96.25 231 LYS A CA 1
ATOM 1793 C C . LYS A 1 231 ? 2.228 -3.736 -32.001 1.00 96.25 231 LYS A C 1
ATOM 1795 O O . LYS A 1 231 ? 1.468 -4.698 -31.994 1.00 96.25 231 LYS A O 1
ATOM 1800 N N . SER A 1 232 ? 2.617 -3.089 -30.907 1.00 95.62 232 SER A N 1
ATOM 1801 C CA . SER A 1 232 ? 2.234 -3.441 -29.539 1.00 95.62 232 SER A CA 1
ATOM 1802 C C . SER A 1 232 ? 2.140 -2.141 -28.732 1.00 95.62 232 SER A C 1
ATOM 1804 O O . SER A 1 232 ? 3.057 -1.827 -27.972 1.00 95.62 232 SER A O 1
ATOM 1806 N N . PRO A 1 233 ? 1.104 -1.316 -28.977 1.00 93.19 233 PRO A N 1
ATOM 1807 C CA . PRO A 1 233 ? 0.988 0.029 -28.406 1.00 93.19 233 PRO A CA 1
ATOM 1808 C C . PRO A 1 233 ? 0.820 0.041 -26.879 1.00 93.19 233 PRO A C 1
ATOM 1810 O O . PRO A 1 233 ? 0.980 1.091 -26.257 1.00 93.19 233 PRO A O 1
ATOM 1813 N N . GLU A 1 234 ? 0.516 -1.105 -26.273 1.00 96.00 234 GLU A N 1
ATOM 1814 C CA . GLU A 1 234 ? 0.543 -1.333 -24.830 1.00 96.00 234 GLU A CA 1
ATOM 1815 C C . GLU A 1 234 ? 1.968 -1.460 -24.275 1.00 96.00 234 GLU A C 1
ATOM 1817 O O . GLU A 1 234 ? 2.153 -1.398 -23.068 1.00 96.00 234 GLU A O 1
ATOM 1822 N N . LYS A 1 235 ? 2.985 -1.643 -25.125 1.00 97.25 235 LYS A N 1
ATOM 1823 C CA . LYS A 1 235 ? 4.390 -1.741 -24.717 1.00 97.25 235 LYS A CA 1
ATOM 1824 C C . LYS A 1 235 ? 5.069 -0.392 -24.876 1.00 97.25 235 LYS A C 1
ATOM 1826 O O . LYS A 1 235 ? 5.041 0.208 -25.953 1.00 97.25 235 LYS A O 1
ATOM 1831 N N . GLN A 1 236 ? 5.749 0.042 -23.828 1.00 97.38 236 GLN A N 1
ATOM 1832 C CA . GLN A 1 236 ? 6.509 1.279 -23.797 1.00 97.38 236 GLN A CA 1
ATOM 1833 C C . GLN A 1 236 ? 7.970 0.987 -23.487 1.00 97.38 236 GLN A C 1
ATOM 1835 O O . GLN A 1 236 ? 8.305 0.266 -22.550 1.00 97.38 236 GLN A O 1
ATOM 1840 N N . VAL A 1 237 ? 8.841 1.561 -24.303 1.00 97.62 237 VAL A N 1
ATOM 1841 C CA . VAL A 1 237 ? 10.264 1.659 -24.015 1.00 97.62 237 VAL A CA 1
ATOM 1842 C C . VAL A 1 237 ? 10.482 2.857 -23.108 1.00 97.62 237 VAL A C 1
ATOM 1844 O O . VAL A 1 237 ? 9.976 3.943 -23.397 1.00 97.62 237 VAL A O 1
ATOM 1847 N N . VAL A 1 238 ? 11.265 2.659 -22.054 1.00 96.19 238 VAL A N 1
ATOM 1848 C CA . VAL A 1 238 ? 11.694 3.693 -21.116 1.00 96.19 238 VAL A CA 1
ATOM 1849 C C . VAL A 1 238 ? 13.209 3.618 -20.981 1.00 96.19 238 VAL A C 1
ATOM 1851 O O . VAL A 1 238 ? 13.764 2.571 -20.664 1.00 96.19 238 VAL A O 1
ATOM 1854 N N . VAL A 1 239 ? 13.877 4.736 -21.239 1.00 95.31 239 VAL A N 1
ATOM 1855 C CA . VAL A 1 239 ? 15.269 4.976 -20.855 1.00 95.31 239 VAL A CA 1
ATOM 1856 C C . VAL A 1 239 ? 15.237 6.017 -19.754 1.00 95.31 239 VAL A C 1
ATOM 1858 O O . VAL A 1 239 ? 14.620 7.073 -19.927 1.00 95.31 239 VAL A O 1
ATOM 1861 N N . TYR A 1 240 ? 15.900 5.737 -18.644 1.00 91.88 240 TYR A N 1
ATOM 1862 C CA . TYR A 1 240 ? 15.885 6.593 -17.465 1.00 91.88 240 TYR A CA 1
ATOM 1863 C C . TYR A 1 240 ? 17.265 6.652 -16.813 1.00 91.88 240 TYR A C 1
ATOM 1865 O O . TYR A 1 240 ? 18.144 5.844 -17.114 1.00 91.88 240 TYR A O 1
ATOM 1873 N N . ILE A 1 241 ? 17.452 7.649 -15.954 1.00 88.19 241 ILE A N 1
ATOM 1874 C CA . ILE A 1 241 ? 18.584 7.752 -15.041 1.00 88.19 241 ILE A CA 1
ATOM 1875 C C . ILE A 1 241 ? 18.061 7.548 -13.623 1.00 88.19 241 ILE A C 1
ATOM 1877 O O . ILE A 1 241 ? 17.139 8.241 -13.213 1.00 88.19 241 ILE A O 1
ATOM 1881 N N . SER A 1 242 ? 18.649 6.626 -12.875 1.00 81.81 242 SER A N 1
ATOM 1882 C CA . SER A 1 242 ? 18.385 6.430 -11.449 1.00 81.81 242 SER A CA 1
ATOM 1883 C C . SER A 1 242 ? 19.719 6.171 -10.754 1.00 81.81 242 SER A C 1
ATOM 1885 O O . SER A 1 242 ? 20.564 5.476 -11.318 1.00 81.81 242 SER A O 1
ATOM 1887 N N . ASP A 1 243 ? 19.934 6.790 -9.589 1.00 77.50 243 ASP A N 1
ATOM 1888 C CA . ASP A 1 243 ? 21.162 6.645 -8.789 1.00 77.50 243 ASP A CA 1
ATOM 1889 C C . ASP A 1 243 ? 22.464 6.874 -9.594 1.00 77.50 243 ASP A C 1
ATOM 1891 O O . ASP A 1 243 ? 23.393 6.073 -9.581 1.00 77.50 243 ASP A O 1
ATOM 1895 N N . GLU A 1 244 ? 22.512 7.942 -10.404 1.00 80.00 244 GLU A N 1
ATOM 1896 C CA . GLU A 1 244 ? 23.645 8.248 -11.305 1.00 80.00 244 GLU A CA 1
ATOM 1897 C C . GLU A 1 244 ? 23.974 7.137 -12.332 1.00 80.00 244 GLU A C 1
ATOM 1899 O O . GLU A 1 244 ? 25.098 7.029 -12.847 1.00 80.00 244 GLU A O 1
ATOM 1904 N N . ARG A 1 245 ? 22.994 6.300 -12.685 1.00 84.25 245 ARG A N 1
ATOM 1905 C CA . ARG A 1 245 ? 23.126 5.247 -13.704 1.00 84.25 245 ARG A CA 1
ATOM 1906 C C . ARG A 1 245 ? 22.040 5.374 -14.754 1.00 84.25 245 ARG A C 1
ATOM 1908 O O . ARG A 1 245 ? 20.894 5.656 -14.437 1.00 84.25 245 ARG A O 1
ATOM 1915 N N . VAL A 1 246 ? 22.391 5.127 -16.012 1.00 89.94 246 VAL A N 1
ATOM 1916 C CA . VAL A 1 246 ? 21.412 4.968 -17.097 1.00 89.94 246 VAL A CA 1
ATOM 1917 C C . VAL A 1 246 ? 20.916 3.531 -17.112 1.00 89.94 246 VAL A C 1
ATOM 1919 O O . VAL A 1 246 ? 21.735 2.612 -17.052 1.00 89.94 246 VAL A O 1
ATOM 1922 N N . ASP A 1 247 ? 19.613 3.335 -17.283 1.00 88.81 247 ASP A N 1
ATOM 1923 C CA . ASP A 1 247 ? 19.056 2.020 -17.582 1.00 88.81 247 ASP A CA 1
ATOM 1924 C C . ASP A 1 247 ? 17.898 2.077 -18.598 1.00 88.81 247 ASP A C 1
ATOM 1926 O O . ASP A 1 247 ? 17.479 3.141 -19.070 1.00 88.81 247 ASP A O 1
ATOM 1930 N N . TYR A 1 248 ? 17.453 0.889 -19.005 1.00 92.00 248 TYR A N 1
ATOM 1931 C CA . TYR A 1 248 ? 16.434 0.626 -20.003 1.00 92.00 248 TYR A CA 1
ATOM 1932 C C . TYR A 1 248 ? 15.415 -0.386 -19.475 1.00 92.00 248 TYR A C 1
ATOM 1934 O O . TYR A 1 248 ? 15.788 -1.480 -19.042 1.00 92.00 248 TYR A O 1
ATOM 1942 N N . ALA A 1 249 ? 14.131 -0.077 -19.650 1.00 92.75 249 ALA A N 1
ATOM 1943 C CA . ALA A 1 249 ? 13.027 -0.998 -19.430 1.00 92.75 249 ALA A CA 1
ATOM 1944 C C . ALA A 1 249 ? 12.058 -1.033 -20.624 1.00 92.75 249 ALA A C 1
ATOM 1946 O O . ALA A 1 249 ? 11.789 -0.028 -21.283 1.00 92.75 249 ALA A O 1
ATOM 1947 N N . LEU A 1 250 ? 11.508 -2.217 -20.877 1.00 95.19 250 LEU A N 1
ATOM 1948 C CA . LEU A 1 250 ? 10.297 -2.438 -21.650 1.00 95.19 250 LEU A CA 1
ATOM 1949 C C . LEU A 1 250 ? 9.177 -2.753 -20.660 1.00 95.19 250 LEU A C 1
ATOM 1951 O O . LEU A 1 250 ? 9.229 -3.768 -19.955 1.00 95.19 250 LEU A O 1
ATOM 1955 N N . ILE A 1 251 ? 8.171 -1.889 -20.623 1.00 94.88 251 ILE A N 1
ATOM 1956 C CA . ILE A 1 251 ? 7.047 -1.993 -19.695 1.00 94.88 251 ILE A CA 1
ATOM 1957 C C . ILE A 1 251 ? 5.723 -2.091 -20.446 1.00 94.88 251 ILE A C 1
ATOM 1959 O O . ILE A 1 251 ? 5.610 -1.661 -21.596 1.00 94.88 251 ILE A O 1
ATOM 1963 N N . ASN A 1 252 ? 4.698 -2.603 -19.776 1.00 95.62 252 ASN A N 1
ATOM 1964 C CA . ASN A 1 252 ? 3.322 -2.323 -20.147 1.00 95.62 252 ASN A CA 1
ATOM 1965 C C . ASN A 1 252 ? 2.988 -0.874 -19.747 1.00 95.62 252 ASN A C 1
ATOM 1967 O O . ASN A 1 252 ? 3.110 -0.517 -18.578 1.00 95.62 252 ASN A O 1
ATOM 1971 N N . ALA A 1 253 ? 2.579 -0.048 -20.706 1.00 91.94 253 ALA A N 1
ATOM 1972 C CA . ALA A 1 253 ? 2.327 1.379 -20.524 1.00 91.94 253 ALA A CA 1
ATOM 1973 C C . ALA A 1 253 ? 1.157 1.664 -19.568 1.00 91.94 253 ALA A C 1
ATOM 1975 O O . ALA A 1 253 ? 1.171 2.672 -18.866 1.00 91.94 253 ALA A O 1
ATOM 1976 N N . ASP A 1 254 ? 0.162 0.776 -19.537 1.00 90.31 254 ASP A N 1
ATOM 1977 C CA . ASP A 1 254 ? -1.069 0.983 -18.777 1.00 90.31 254 ASP A CA 1
ATOM 1978 C C . ASP A 1 254 ? -0.934 0.459 -17.342 1.00 90.31 254 ASP A C 1
ATOM 1980 O O . ASP A 1 254 ? -1.494 1.036 -16.415 1.00 90.31 254 ASP A O 1
ATOM 1984 N N . THR A 1 255 ? -0.163 -0.616 -17.137 1.00 91.38 255 THR A N 1
ATOM 1985 C CA . THR A 1 255 ? -0.000 -1.247 -15.815 1.00 91.38 255 THR A CA 1
ATOM 1986 C C . THR A 1 255 ? 1.371 -1.029 -15.176 1.00 91.38 255 THR A C 1
ATOM 1988 O O . THR A 1 255 ? 1.610 -1.576 -14.105 1.00 91.38 255 THR A O 1
ATOM 1991 N N . GLN A 1 256 ? 2.305 -0.353 -15.855 1.00 91.50 256 GLN A N 1
ATOM 1992 C CA . GLN A 1 256 ? 3.717 -0.194 -15.452 1.00 91.50 256 GLN A CA 1
ATOM 1993 C C . GLN A 1 256 ? 4.470 -1.517 -15.215 1.00 91.50 256 GLN A C 1
ATOM 1995 O O . GLN A 1 256 ? 5.546 -1.556 -14.614 1.00 91.50 256 GLN A O 1
ATOM 2000 N N . ARG A 1 257 ? 3.921 -2.639 -15.702 1.00 92.31 257 ARG A N 1
ATOM 2001 C CA . ARG A 1 257 ? 4.514 -3.962 -15.495 1.00 92.31 257 ARG A CA 1
ATOM 2002 C C . ARG A 1 257 ? 5.770 -4.100 -16.333 1.00 92.31 257 ARG A C 1
ATOM 2004 O O . ARG A 1 257 ? 5.709 -3.968 -17.550 1.00 92.31 257 ARG A O 1
ATOM 2011 N N . VAL A 1 258 ? 6.884 -4.422 -15.690 1.00 91.38 258 VAL A N 1
ATOM 2012 C CA . VAL A 1 258 ? 8.169 -4.621 -16.354 1.00 91.38 258 VAL A CA 1
ATOM 2013 C C . VAL A 1 258 ? 8.177 -5.987 -17.019 1.00 91.38 258 VAL A C 1
ATOM 2015 O O . VAL A 1 258 ? 8.009 -7.025 -16.373 1.00 91.38 258 VAL A O 1
ATOM 2018 N N . GLU A 1 259 ? 8.381 -5.985 -18.328 1.00 90.81 259 GLU A N 1
ATOM 2019 C CA . GLU A 1 259 ? 8.504 -7.200 -19.132 1.00 90.81 259 GLU A CA 1
ATOM 2020 C C . GLU A 1 259 ? 9.964 -7.543 -19.386 1.00 90.81 259 GLU A C 1
ATOM 2022 O O . GLU A 1 259 ? 10.336 -8.715 -19.453 1.00 90.81 259 GLU A O 1
ATOM 2027 N N . PHE A 1 260 ? 10.800 -6.512 -19.472 1.00 89.00 260 PHE A N 1
ATOM 2028 C CA . PHE A 1 260 ? 12.240 -6.638 -19.579 1.00 89.00 260 PHE A CA 1
ATOM 2029 C C . PHE A 1 260 ? 12.908 -5.375 -19.030 1.00 89.00 260 PHE A C 1
ATOM 2031 O O . PHE A 1 260 ? 12.449 -4.275 -19.312 1.00 89.00 260 PHE A O 1
ATOM 2038 N N . SER A 1 261 ? 14.017 -5.510 -18.309 1.00 87.31 261 SER A N 1
ATOM 2039 C CA . SER A 1 261 ? 14.958 -4.406 -18.096 1.00 87.31 261 SER A CA 1
ATOM 2040 C C . SER A 1 261 ? 16.388 -4.926 -18.158 1.00 87.31 261 SER A C 1
ATOM 2042 O O . SER A 1 261 ? 16.620 -6.120 -17.930 1.00 87.31 261 SER A O 1
ATOM 2044 N N . ALA A 1 262 ? 17.343 -4.062 -18.509 1.00 81.19 262 ALA A N 1
ATOM 2045 C CA . ALA A 1 262 ? 18.735 -4.492 -18.600 1.00 81.19 262 ALA A CA 1
ATOM 2046 C C . ALA A 1 262 ? 19.321 -4.789 -17.208 1.00 81.19 262 ALA A C 1
ATOM 2048 O O . ALA A 1 262 ? 20.040 -5.779 -17.059 1.00 81.19 262 ALA A O 1
ATOM 2049 N N . GLU A 1 263 ? 18.959 -4.009 -16.186 1.00 75.25 263 GLU A N 1
ATOM 2050 C CA . GLU A 1 263 ? 19.330 -4.254 -14.788 1.00 75.25 263 GLU A CA 1
ATOM 2051 C C . GLU A 1 263 ? 18.757 -5.567 -14.236 1.00 75.25 263 GLU A C 1
ATOM 2053 O O . GLU A 1 263 ? 19.506 -6.398 -13.721 1.00 75.25 263 GLU A O 1
ATOM 2058 N N . LEU A 1 264 ? 17.453 -5.826 -14.395 1.00 72.31 264 LEU A N 1
ATOM 2059 C CA . LEU A 1 264 ? 16.846 -7.069 -13.905 1.00 72.31 264 LEU A CA 1
ATOM 2060 C C . LEU A 1 264 ? 17.404 -8.291 -14.640 1.00 72.31 264 LEU A C 1
ATOM 2062 O O . LEU A 1 264 ? 17.592 -9.347 -14.033 1.00 72.31 264 LEU A O 1
ATOM 2066 N N . ALA A 1 265 ? 17.680 -8.164 -15.940 1.00 65.00 265 ALA A N 1
ATOM 2067 C CA . ALA A 1 265 ? 18.311 -9.229 -16.707 1.00 65.00 265 ALA A CA 1
ATOM 2068 C C . ALA A 1 265 ? 19.722 -9.544 -16.180 1.00 65.00 265 ALA A C 1
ATOM 2070 O O . ALA A 1 265 ? 20.058 -10.719 -16.033 1.00 65.00 265 ALA A O 1
ATOM 2071 N N . ALA A 1 266 ? 20.520 -8.522 -15.849 1.00 61.41 266 ALA A N 1
ATOM 2072 C CA . ALA A 1 266 ? 21.845 -8.693 -15.251 1.00 61.41 266 ALA A CA 1
ATOM 2073 C C . ALA A 1 266 ? 21.778 -9.348 -13.857 1.00 61.41 266 ALA A C 1
ATOM 2075 O O . ALA A 1 266 ? 22.513 -10.301 -13.598 1.00 61.41 266 ALA A O 1
ATOM 2076 N N . ASN A 1 267 ? 20.845 -8.914 -13.003 1.00 60.47 267 ASN A N 1
ATOM 2077 C CA . ASN A 1 267 ? 20.708 -9.402 -11.626 1.00 60.47 267 ASN A CA 1
ATOM 2078 C C . ASN A 1 267 ? 20.191 -10.853 -11.524 1.00 60.47 267 ASN A C 1
ATOM 2080 O O . ASN A 1 267 ? 20.625 -11.603 -10.651 1.00 60.47 267 ASN A O 1
ATOM 2084 N N . ARG A 1 268 ? 19.338 -11.314 -12.454 1.00 55.75 268 ARG A N 1
ATOM 2085 C CA . ARG A 1 268 ? 18.821 -12.704 -12.469 1.00 55.75 268 ARG A CA 1
ATOM 2086 C C . ARG A 1 268 ? 19.890 -13.794 -12.654 1.00 55.75 268 ARG A C 1
ATOM 2088 O O . ARG A 1 268 ? 19.591 -14.962 -12.427 1.00 55.75 268 ARG A O 1
ATOM 2095 N N . LEU A 1 269 ? 21.113 -13.450 -13.065 1.00 46.47 269 LEU A N 1
ATOM 2096 C CA . LEU A 1 269 ? 22.234 -14.397 -13.160 1.00 46.47 269 LEU A CA 1
ATOM 2097 C C . LEU A 1 269 ? 22.904 -14.682 -11.802 1.00 46.47 269 LEU A C 1
ATOM 2099 O O . LEU A 1 269 ? 23.579 -15.701 -11.674 1.00 46.47 269 LEU A O 1
ATOM 2103 N N . LEU A 1 270 ? 22.713 -13.811 -10.805 1.00 44.81 270 LEU A N 1
ATOM 2104 C CA . LEU A 1 270 ? 23.327 -13.919 -9.475 1.00 44.81 270 LEU A CA 1
ATOM 2105 C C . LEU A 1 270 ? 22.423 -14.648 -8.469 1.00 44.81 270 LEU A C 1
ATOM 2107 O O . LEU A 1 270 ? 22.930 -15.432 -7.672 1.00 44.81 270 LEU A O 1
ATOM 2111 N N . ASP A 1 271 ? 21.097 -14.491 -8.583 1.00 43.03 271 ASP A N 1
ATOM 2112 C CA . ASP A 1 271 ? 20.104 -15.208 -7.757 1.00 43.03 271 ASP A CA 1
ATOM 2113 C C . ASP A 1 271 ? 20.239 -16.745 -7.850 1.00 43.03 271 ASP A C 1
ATOM 2115 O O . ASP A 1 271 ? 19.835 -17.460 -6.939 1.00 43.03 271 ASP A O 1
ATOM 2119 N N . TRP A 1 272 ? 20.835 -17.275 -8.927 1.00 35.88 272 TRP A N 1
ATOM 2120 C CA . TRP A 1 272 ? 21.080 -18.715 -9.107 1.00 35.88 272 TRP A CA 1
ATOM 2121 C C . TRP A 1 272 ? 22.316 -19.240 -8.350 1.00 35.88 272 TRP A C 1
ATOM 2123 O O . TRP A 1 272 ? 22.547 -20.445 -8.329 1.00 35.88 272 TRP A O 1
ATOM 2133 N N . GLN A 1 273 ? 23.140 -18.360 -7.765 1.00 35.72 273 GLN A N 1
ATOM 2134 C CA . GLN A 1 273 ? 24.356 -18.739 -7.029 1.00 35.72 273 GLN A CA 1
ATOM 2135 C C . GLN A 1 273 ? 24.229 -18.600 -5.505 1.00 35.72 273 GLN A C 1
ATOM 2137 O O . GLN A 1 273 ? 25.105 -19.079 -4.789 1.00 35.72 273 GLN A O 1
ATOM 2142 N N . SER A 1 274 ? 23.160 -17.986 -4.989 1.00 40.84 274 SER A N 1
ATOM 2143 C CA . SER A 1 274 ? 23.000 -17.678 -3.559 1.00 40.84 274 SER A CA 1
ATOM 2144 C C . SER A 1 274 ? 21.842 -18.437 -2.903 1.00 40.84 274 SER A C 1
ATOM 2146 O O . SER A 1 274 ? 21.065 -17.854 -2.145 1.00 40.84 274 SER A O 1
ATOM 2148 N N . ASP A 1 275 ? 21.726 -19.740 -3.166 1.00 41.06 275 ASP A N 1
ATOM 2149 C CA . ASP A 1 275 ? 20.673 -20.607 -2.609 1.00 41.06 275 ASP A CA 1
ATOM 2150 C C . ASP A 1 275 ? 20.681 -20.728 -1.063 1.00 41.06 275 ASP A C 1
ATOM 2152 O O . ASP A 1 275 ? 19.822 -21.407 -0.502 1.00 41.06 275 ASP A O 1
ATOM 2156 N N . GLU A 1 276 ? 21.582 -20.050 -0.338 1.00 38.84 276 GLU A N 1
ATOM 2157 C CA . GLU A 1 276 ? 21.736 -20.237 1.111 1.00 38.84 276 GLU A CA 1
ATOM 2158 C C . GLU A 1 276 ? 21.261 -19.107 2.039 1.00 38.84 276 GLU A C 1
ATOM 2160 O O . GLU A 1 276 ? 21.159 -19.378 3.233 1.00 38.84 276 GLU A O 1
ATOM 2165 N N . HIS A 1 277 ? 20.915 -17.883 1.614 1.00 39.25 277 HIS A N 1
ATOM 2166 C CA . HIS A 1 277 ? 20.517 -16.819 2.573 1.00 39.25 277 HIS A CA 1
ATOM 2167 C C . HIS A 1 277 ? 19.134 -16.219 2.269 1.00 39.25 277 HIS A C 1
ATOM 2169 O O . HIS A 1 277 ? 18.985 -15.137 1.708 1.00 39.25 277 HIS A O 1
ATOM 2175 N N . LYS A 1 278 ? 18.092 -16.958 2.672 1.00 47.44 278 LYS A N 1
ATOM 2176 C CA . LYS A 1 278 ? 16.689 -16.519 2.694 1.00 47.44 278 LYS A CA 1
ATOM 2177 C C . LYS A 1 278 ? 16.337 -15.960 4.073 1.00 47.44 278 LYS A C 1
ATOM 2179 O O . LYS A 1 278 ? 15.935 -16.731 4.932 1.00 47.44 278 LYS A O 1
ATOM 2184 N N . GLN A 1 279 ? 16.470 -14.647 4.228 1.00 40.25 279 GLN A N 1
ATOM 2185 C CA . GLN A 1 279 ? 15.917 -13.741 5.256 1.00 40.25 279 GLN A CA 1
ATOM 2186 C C . GLN A 1 279 ? 16.997 -12.682 5.523 1.00 40.25 279 GLN A C 1
ATOM 2188 O O . GLN A 1 279 ? 18.147 -13.032 5.740 1.00 40.25 279 GLN A O 1
ATOM 2193 N N . ASP A 1 280 ? 16.637 -11.400 5.450 1.00 40.38 280 ASP A N 1
ATOM 2194 C CA . ASP A 1 280 ? 17.496 -10.235 5.749 1.00 40.38 280 ASP A CA 1
ATOM 2195 C C . ASP A 1 280 ? 18.538 -9.724 4.738 1.00 40.38 280 ASP A C 1
ATOM 2197 O O . ASP A 1 280 ? 19.367 -8.881 5.083 1.00 40.38 280 ASP A O 1
ATOM 2201 N N . SER A 1 281 ? 18.463 -10.055 3.449 1.00 39.16 281 SER A N 1
ATOM 2202 C CA . SER A 1 281 ? 19.246 -9.282 2.474 1.00 39.16 281 SER A CA 1
ATOM 2203 C C . SER A 1 281 ? 18.553 -7.956 2.134 1.00 39.16 281 SER A C 1
ATOM 2205 O O . SER A 1 281 ? 17.608 -7.932 1.341 1.00 39.16 281 SER A O 1
ATOM 2207 N N . GLY A 1 282 ? 19.053 -6.864 2.726 1.00 43.59 282 GLY A N 1
ATOM 2208 C CA . GLY A 1 282 ? 18.903 -5.485 2.241 1.00 43.59 282 GLY A CA 1
ATOM 2209 C C . GLY A 1 282 ? 19.427 -5.301 0.800 1.00 43.59 282 GLY A C 1
ATOM 2210 O O . GLY A 1 282 ? 19.538 -6.278 0.061 1.00 43.59 282 GLY A O 1
ATOM 2211 N N . PRO A 1 283 ? 19.729 -4.074 0.338 1.00 39.50 283 PRO A N 1
ATOM 2212 C CA . PRO A 1 283 ? 19.966 -3.797 -1.080 1.00 39.50 283 PRO A CA 1
ATOM 2213 C C . PRO A 1 283 ? 21.304 -4.395 -1.554 1.00 39.50 283 PRO A C 1
ATOM 2215 O O . PRO A 1 283 ? 22.333 -3.732 -1.550 1.00 39.50 283 PRO A O 1
ATOM 2218 N N . ILE A 1 284 ? 21.299 -5.663 -1.974 1.00 43.38 284 ILE A N 1
ATOM 2219 C CA . ILE A 1 284 ? 22.480 -6.385 -2.490 1.00 43.38 284 ILE A CA 1
ATOM 2220 C C . ILE A 1 284 ? 22.730 -6.101 -3.994 1.00 43.38 284 ILE A C 1
ATOM 2222 O O . ILE A 1 284 ? 23.704 -6.566 -4.573 1.00 43.38 284 ILE A O 1
ATOM 2226 N N . PHE A 1 285 ? 21.912 -5.295 -4.675 1.00 49.50 285 PHE A N 1
ATOM 2227 C CA . PHE A 1 285 ? 21.786 -5.405 -6.140 1.00 49.50 285 PHE A CA 1
ATOM 2228 C C . PHE A 1 285 ? 22.499 -4.353 -7.013 1.00 49.50 285 PHE A C 1
ATOM 2230 O O . PHE A 1 285 ? 22.243 -4.309 -8.214 1.00 49.50 285 PHE A O 1
ATOM 2237 N N . LEU A 1 286 ? 23.411 -3.533 -6.480 1.00 46.00 286 LEU A N 1
ATOM 2238 C CA . LEU A 1 286 ? 24.022 -2.439 -7.264 1.00 46.00 286 LEU A CA 1
ATOM 2239 C C . LEU A 1 286 ? 25.385 -2.748 -7.909 1.00 46.00 286 LEU A C 1
ATOM 2241 O O . LEU A 1 286 ? 25.876 -1.941 -8.702 1.00 46.00 286 LEU A O 1
ATOM 2245 N N . GLU A 1 287 ? 26.013 -3.898 -7.651 1.00 46.81 287 GLU A N 1
ATOM 2246 C CA . GLU A 1 287 ? 27.406 -4.075 -8.094 1.00 46.81 287 GLU A CA 1
ATOM 2247 C C . GLU A 1 287 ? 27.593 -4.351 -9.599 1.00 46.81 287 GLU A C 1
ATOM 2249 O O . GLU A 1 287 ? 28.701 -4.164 -10.107 1.00 46.81 287 GLU A O 1
ATOM 2254 N N . GLN A 1 288 ? 26.557 -4.731 -10.366 1.00 52.81 288 GLN A N 1
ATOM 2255 C CA . GLN A 1 288 ? 26.725 -5.054 -11.797 1.00 52.81 288 GLN A CA 1
ATOM 2256 C C . GLN A 1 288 ? 25.554 -4.623 -12.693 1.00 52.81 288 GLN A C 1
ATOM 2258 O O . GLN A 1 288 ? 24.883 -5.448 -13.310 1.00 52.81 288 GLN A O 1
ATOM 2263 N N . SER A 1 289 ? 25.340 -3.313 -12.850 1.00 59.38 289 SER A N 1
ATOM 2264 C CA . SER A 1 289 ? 24.412 -2.831 -13.885 1.00 59.38 289 SER A CA 1
ATOM 2265 C C . SER A 1 289 ? 24.992 -2.997 -15.299 1.00 59.38 289 SER A C 1
ATOM 2267 O O . SER A 1 289 ? 26.214 -2.997 -15.508 1.00 59.38 289 SER A O 1
ATOM 2269 N N . ALA A 1 290 ? 24.107 -3.107 -16.294 1.00 71.88 290 ALA A N 1
ATOM 2270 C CA . ALA A 1 290 ? 24.510 -3.158 -17.692 1.00 71.88 290 ALA A CA 1
ATOM 2271 C C . ALA A 1 290 ? 25.379 -1.938 -18.054 1.00 71.88 290 ALA A C 1
ATOM 2273 O O . ALA A 1 290 ? 25.112 -0.802 -17.651 1.00 71.88 290 ALA A O 1
ATOM 2274 N N . ARG A 1 291 ? 26.445 -2.180 -18.826 1.00 84.50 291 ARG A N 1
ATOM 2275 C CA . ARG A 1 291 ? 27.276 -1.110 -19.388 1.00 84.50 291 ARG A CA 1
ATOM 2276 C C . ARG A 1 291 ? 26.642 -0.614 -20.675 1.00 84.50 291 ARG A C 1
ATOM 2278 O O . ARG A 1 291 ? 26.448 -1.396 -21.609 1.00 84.50 291 ARG A O 1
ATOM 2285 N N . PHE A 1 292 ? 26.402 0.687 -20.736 1.00 91.38 292 PHE A N 1
ATOM 2286 C CA . PHE A 1 292 ? 25.818 1.329 -21.898 1.00 91.38 292 PHE A CA 1
ATOM 2287 C C . PHE A 1 292 ? 26.881 2.055 -22.715 1.00 91.38 292 PHE A C 1
ATOM 2289 O O . PHE A 1 292 ? 27.845 2.614 -22.193 1.00 91.38 292 PHE A O 1
ATOM 2296 N N . VAL A 1 293 ? 26.692 2.048 -24.027 1.00 93.69 293 VAL A N 1
ATOM 2297 C CA . VAL A 1 293 ? 27.503 2.781 -24.992 1.00 93.69 293 VAL A CA 1
ATOM 2298 C C . VAL A 1 293 ? 26.611 3.823 -25.642 1.00 93.69 293 VAL A C 1
ATOM 2300 O O . VAL A 1 293 ? 25.695 3.485 -26.396 1.00 93.69 293 VAL A O 1
ATOM 2303 N N . TYR A 1 294 ? 26.895 5.083 -25.345 1.00 93.75 294 TYR A N 1
ATOM 2304 C CA . TYR A 1 294 ? 26.242 6.224 -25.951 1.00 93.75 294 TYR A CA 1
ATOM 2305 C C . TYR A 1 294 ? 26.907 6.588 -27.274 1.00 93.75 294 TYR A C 1
ATOM 2307 O O . TYR A 1 294 ? 28.131 6.694 -27.365 1.00 93.75 294 TYR A O 1
ATOM 2315 N N . ARG A 1 295 ? 26.072 6.845 -28.277 1.00 91.88 295 ARG A N 1
ATOM 2316 C CA . ARG A 1 295 ? 26.403 7.603 -29.483 1.00 91.88 295 ARG A CA 1
ATOM 2317 C C . ARG A 1 295 ? 25.292 8.626 -29.715 1.00 91.88 295 ARG A C 1
ATOM 2319 O O . ARG A 1 295 ? 24.174 8.431 -29.233 1.00 91.88 295 ARG A O 1
ATOM 2326 N N . PRO A 1 296 ? 25.533 9.713 -30.465 1.00 87.19 296 PRO A N 1
ATOM 2327 C CA . PRO A 1 296 ? 24.447 10.601 -30.856 1.00 87.19 296 PRO A CA 1
ATOM 2328 C C . PRO A 1 296 ? 23.282 9.791 -31.446 1.00 87.19 296 PRO A C 1
ATOM 2330 O O . PRO A 1 296 ? 23.496 9.021 -32.376 1.00 87.19 296 PRO A O 1
ATOM 2333 N N . GLN A 1 297 ? 22.079 9.955 -30.881 1.00 92.56 297 GLN A N 1
ATOM 2334 C CA . GLN A 1 297 ? 20.840 9.282 -31.316 1.00 92.56 297 GLN A CA 1
ATOM 2335 C C . GLN A 1 297 ? 20.798 7.757 -31.107 1.00 92.56 297 GLN A C 1
ATOM 2337 O O . GLN A 1 297 ? 19.856 7.114 -31.563 1.00 92.56 297 GLN A O 1
ATOM 2342 N N . ALA A 1 298 ? 21.768 7.162 -30.406 1.00 96.56 298 ALA A N 1
ATOM 2343 C CA . ALA A 1 298 ? 21.748 5.733 -30.124 1.00 96.56 298 ALA A CA 1
ATOM 2344 C C . ALA A 1 298 ? 22.319 5.388 -28.746 1.00 96.56 298 ALA A C 1
ATOM 2346 O O . ALA A 1 298 ? 23.349 5.908 -28.319 1.00 96.56 298 ALA A O 1
ATOM 2347 N N . LEU A 1 299 ? 21.677 4.446 -28.066 1.00 96.62 299 LEU A N 1
ATOM 2348 C CA . LEU A 1 299 ? 22.141 3.908 -26.794 1.00 96.62 299 LEU A CA 1
ATOM 2349 C C . LEU A 1 299 ? 22.178 2.390 -26.909 1.00 96.62 299 LEU A C 1
ATOM 2351 O O . LEU A 1 299 ? 21.160 1.767 -27.194 1.00 96.62 299 LEU A O 1
ATOM 2355 N N . SER A 1 300 ? 23.355 1.794 -26.738 1.00 95.31 300 SER A N 1
ATOM 2356 C CA . SER A 1 300 ? 23.529 0.350 -26.903 1.00 95.31 300 SER A CA 1
ATOM 2357 C C . SER A 1 300 ? 23.961 -0.326 -25.617 1.00 95.31 300 SER A C 1
ATOM 2359 O O . SER A 1 300 ? 24.812 0.193 -24.902 1.00 95.31 300 SER A O 1
ATOM 2361 N N . PHE A 1 301 ? 23.448 -1.523 -25.376 1.00 92.12 301 PHE A N 1
ATOM 2362 C CA . PHE A 1 301 ? 23.925 -2.420 -24.330 1.00 92.12 301 PHE A CA 1
ATOM 2363 C C . PHE A 1 301 ? 23.896 -3.860 -24.839 1.00 92.12 301 PHE A C 1
ATOM 2365 O O . PHE A 1 301 ? 23.344 -4.166 -25.900 1.00 92.12 301 PHE A O 1
ATOM 2372 N N . GLN A 1 302 ? 24.541 -4.756 -24.105 1.00 88.12 302 GLN A N 1
ATOM 2373 C CA . GLN A 1 302 ? 24.595 -6.167 -24.454 1.00 88.12 302 GLN A CA 1
ATOM 2374 C C . GLN A 1 302 ? 24.204 -7.006 -23.247 1.00 88.12 302 GLN A C 1
ATOM 2376 O O . GLN A 1 302 ? 24.703 -6.785 -22.147 1.00 88.12 302 GLN A O 1
ATOM 2381 N N . PHE A 1 303 ? 23.344 -7.991 -23.481 1.00 81.06 303 PHE A N 1
ATOM 2382 C CA . PHE A 1 303 ? 22.975 -8.996 -22.498 1.00 81.06 303 PHE A CA 1
ATOM 2383 C C . PHE A 1 303 ? 23.210 -10.387 -23.090 1.00 81.06 303 PHE A C 1
ATOM 2385 O O . PHE A 1 303 ? 22.629 -10.758 -24.116 1.00 81.06 303 PHE A O 1
ATOM 2392 N N . GLY A 1 304 ? 24.121 -11.149 -22.481 1.00 80.88 304 GLY A N 1
ATOM 2393 C CA . GLY A 1 304 ? 24.606 -12.406 -23.046 1.00 80.88 304 GLY A CA 1
ATOM 2394 C C . GLY A 1 304 ? 25.143 -12.220 -24.473 1.00 80.88 304 GLY A C 1
ATOM 2395 O O . GLY A 1 304 ? 26.075 -11.448 -24.714 1.00 80.88 304 GLY A O 1
ATOM 2396 N N . LYS A 1 305 ? 24.543 -12.929 -25.436 1.00 85.06 305 LYS A N 1
ATOM 2397 C CA . LYS A 1 305 ? 24.897 -12.862 -26.869 1.00 85.06 305 LYS A CA 1
ATOM 2398 C C . LYS A 1 305 ? 24.048 -11.869 -27.671 1.00 85.06 305 LYS A C 1
ATOM 2400 O O . LYS A 1 305 ? 24.247 -11.758 -28.879 1.00 85.06 305 LYS A O 1
ATOM 2405 N N . THR A 1 306 ? 23.103 -11.188 -27.026 1.00 89.69 306 THR A N 1
ATOM 2406 C CA . THR A 1 306 ? 22.168 -10.279 -27.689 1.00 89.69 306 THR A CA 1
ATOM 2407 C C . THR A 1 306 ? 22.572 -8.835 -27.426 1.00 89.69 306 THR A C 1
ATOM 2409 O O . THR A 1 306 ? 22.737 -8.424 -26.276 1.00 89.69 306 THR A O 1
ATOM 2412 N N . ARG A 1 307 ? 22.735 -8.057 -28.494 1.00 93.31 307 ARG A N 1
ATOM 2413 C CA . ARG A 1 307 ? 22.942 -6.611 -28.437 1.00 93.31 307 ARG A CA 1
ATOM 2414 C C . ARG A 1 307 ? 21.613 -5.907 -28.665 1.00 93.31 307 ARG A C 1
ATOM 2416 O O . ARG A 1 307 ? 20.878 -6.258 -29.581 1.00 93.31 307 ARG A O 1
ATOM 2423 N N . TYR A 1 308 ? 21.356 -4.897 -27.851 1.00 95.12 308 TYR A N 1
ATOM 2424 C CA . TYR A 1 308 ? 20.208 -4.015 -27.967 1.00 95.12 308 TYR A CA 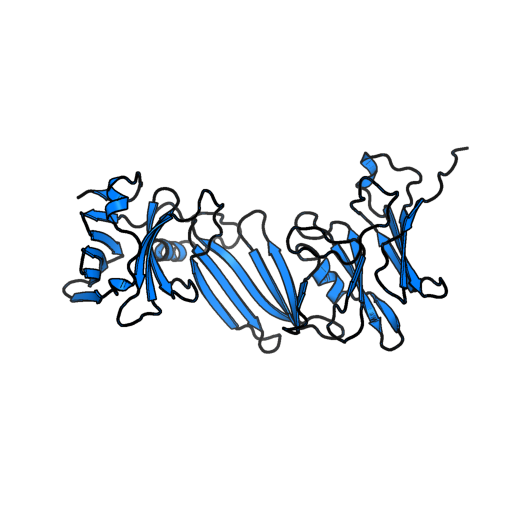1
ATOM 2425 C C . TYR A 1 308 ? 20.718 -2.613 -28.270 1.00 95.12 308 TYR A C 1
ATOM 2427 O O . TYR A 1 308 ? 21.624 -2.130 -27.588 1.00 95.12 308 TYR A O 1
ATOM 2435 N N . THR A 1 309 ? 20.139 -1.958 -29.270 1.00 96.88 309 THR A N 1
ATOM 2436 C CA . THR A 1 309 ? 20.431 -0.564 -29.604 1.00 96.88 309 THR A CA 1
ATOM 2437 C C . THR A 1 309 ? 19.126 0.212 -29.679 1.00 96.88 309 THR A C 1
ATOM 2439 O O . THR A 1 309 ? 18.350 0.058 -30.620 1.00 96.88 309 THR A O 1
ATOM 2442 N N . ILE A 1 310 ? 18.888 1.063 -28.684 1.00 98.00 310 ILE A N 1
ATOM 2443 C CA . ILE A 1 310 ? 17.815 2.052 -28.719 1.00 98.00 310 ILE A CA 1
ATOM 2444 C C . ILE A 1 310 ? 18.209 3.123 -29.736 1.00 98.00 310 ILE A C 1
ATOM 2446 O O . ILE A 1 310 ? 19.302 3.680 -29.644 1.00 98.00 310 ILE A O 1
ATOM 2450 N N . VAL A 1 311 ? 17.321 3.400 -30.687 1.00 98.06 311 VAL A N 1
ATOM 2451 C CA . VAL A 1 311 ? 17.482 4.401 -31.750 1.00 98.06 311 VAL A CA 1
ATOM 2452 C C . VAL A 1 311 ? 16.541 5.577 -31.475 1.00 98.06 311 VAL A C 1
ATOM 2454 O O . VAL A 1 311 ? 15.350 5.367 -31.248 1.00 98.06 311 VAL A O 1
ATOM 2457 N N . ASP A 1 312 ? 17.075 6.798 -31.512 1.00 97.69 312 ASP A N 1
ATOM 2458 C CA . ASP A 1 312 ? 16.379 8.078 -31.302 1.00 97.69 312 ASP A CA 1
ATOM 2459 C C . ASP A 1 312 ? 16.747 9.093 -32.399 1.00 97.69 312 ASP A C 1
ATOM 2461 O O . ASP A 1 312 ? 17.391 10.118 -32.166 1.00 97.69 312 ASP A O 1
ATOM 2465 N N . GLU A 1 313 ? 16.367 8.780 -33.634 1.00 96.75 313 GLU A N 1
ATOM 2466 C CA . GLU A 1 313 ? 16.536 9.656 -34.793 1.00 96.75 313 GLU A CA 1
ATOM 2467 C C . GLU A 1 313 ? 15.282 10.540 -34.985 1.00 96.75 313 GLU A C 1
ATOM 2469 O O . GLU A 1 313 ? 14.181 10.186 -34.544 1.00 96.75 313 GLU A O 1
ATOM 2474 N N . PRO A 1 314 ? 15.368 11.687 -35.690 1.00 93.88 314 PRO A N 1
ATOM 2475 C CA . PRO A 1 314 ? 14.247 12.625 -35.822 1.00 93.88 314 PRO A CA 1
ATOM 2476 C C . PRO A 1 314 ? 12.934 12.000 -36.315 1.00 93.88 314 PRO A C 1
ATOM 2478 O O . PRO A 1 314 ? 11.875 12.337 -35.790 1.00 93.88 314 PRO A O 1
ATOM 2481 N N . GLN A 1 315 ? 13.018 11.071 -37.273 1.00 94.94 315 GLN A N 1
ATOM 2482 C CA . GLN A 1 315 ? 11.877 10.402 -37.916 1.00 94.94 315 GLN A CA 1
ATOM 2483 C C . GLN A 1 315 ? 11.843 8.888 -37.655 1.00 94.94 315 GLN A C 1
ATOM 2485 O O . GLN A 1 315 ? 11.099 8.154 -38.306 1.00 94.94 315 GLN A O 1
ATOM 2490 N N . ARG A 1 316 ? 12.673 8.392 -36.730 1.00 96.00 316 ARG A N 1
ATOM 2491 C CA . ARG A 1 316 ? 12.791 6.962 -36.454 1.00 96.00 316 ARG A CA 1
ATOM 2492 C C . ARG A 1 316 ? 13.168 6.732 -34.998 1.00 96.00 316 ARG A C 1
ATOM 2494 O O . ARG A 1 316 ? 14.262 7.068 -34.565 1.00 96.00 316 ARG A O 1
ATOM 2501 N N . VAL A 1 317 ? 12.268 6.072 -34.281 1.00 98.19 317 VAL A N 1
ATOM 2502 C CA . VAL A 1 317 ? 12.524 5.543 -32.940 1.00 98.19 317 VAL A CA 1
ATOM 2503 C C . VAL A 1 317 ? 12.290 4.040 -32.921 1.00 98.19 317 VAL A C 1
ATOM 2505 O O . VAL A 1 317 ? 11.513 3.505 -33.720 1.00 98.19 317 VAL A O 1
ATOM 2508 N N . GLY A 1 318 ? 12.981 3.336 -32.036 1.00 98.06 318 GLY A N 1
ATOM 2509 C CA . GLY A 1 318 ? 12.806 1.899 -31.870 1.00 98.06 318 GLY A CA 1
ATOM 2510 C C . GLY A 1 318 ? 13.990 1.238 -31.190 1.00 98.06 318 GLY A C 1
ATOM 2511 O O . GLY A 1 318 ? 14.893 1.909 -30.695 1.00 98.06 318 GLY A O 1
ATOM 2512 N N . VAL A 1 319 ? 13.982 -0.090 -31.18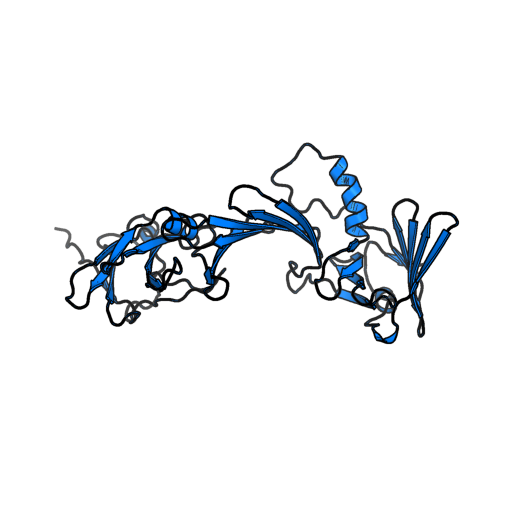2 1.00 97.94 319 VAL A N 1
ATOM 2513 C CA . VAL A 1 319 ? 15.068 -0.898 -30.622 1.00 97.94 319 VAL A CA 1
ATOM 2514 C C . VAL A 1 319 ? 15.524 -1.903 -31.670 1.00 97.94 319 VAL A C 1
ATOM 2516 O O . VAL A 1 319 ? 14.736 -2.738 -32.114 1.00 97.94 319 VAL A O 1
ATOM 2519 N N . ASP A 1 320 ? 16.785 -1.809 -32.082 1.00 97.44 320 ASP A N 1
ATOM 2520 C CA . ASP A 1 320 ? 17.448 -2.866 -32.844 1.00 97.44 320 ASP A CA 1
ATOM 2521 C C . ASP A 1 320 ? 17.882 -3.968 -31.878 1.00 97.44 320 ASP A C 1
ATOM 2523 O O . ASP A 1 320 ? 18.542 -3.692 -30.872 1.00 97.44 320 ASP A O 1
ATOM 2527 N N . VAL A 1 321 ? 17.476 -5.203 -32.159 1.00 96.00 321 VAL A N 1
ATOM 2528 C CA . VAL A 1 321 ? 17.830 -6.377 -31.363 1.00 96.00 321 VAL A CA 1
ATOM 2529 C C . VAL A 1 321 ? 18.624 -7.321 -32.249 1.00 96.00 321 VAL A C 1
ATOM 2531 O O . VAL A 1 321 ? 18.078 -7.918 -33.175 1.00 96.00 321 VAL A O 1
ATOM 2534 N N . GLN A 1 322 ? 19.912 -7.471 -31.953 1.00 96.12 322 GLN A N 1
ATOM 2535 C CA . GLN A 1 322 ? 20.841 -8.298 -32.712 1.00 96.12 322 GLN A CA 1
ATOM 2536 C C . GLN A 1 322 ? 21.272 -9.516 -31.891 1.00 96.12 322 GLN A C 1
ATOM 2538 O O . GLN A 1 322 ? 21.893 -9.375 -30.838 1.00 96.12 322 GLN A O 1
ATOM 2543 N N . GLN A 1 323 ? 21.017 -10.720 -32.403 1.00 92.62 323 GLN A N 1
ATOM 2544 C CA . GLN A 1 323 ? 21.456 -11.983 -31.812 1.00 92.62 323 GLN A CA 1
ATOM 2545 C C . GLN A 1 323 ? 22.206 -12.815 -32.863 1.00 92.62 323 GLN A C 1
ATOM 2547 O O . GLN A 1 323 ? 21.620 -13.418 -33.762 1.00 92.62 323 GLN A O 1
ATOM 2552 N N . GLY A 1 324 ? 23.538 -12.840 -32.767 1.00 87.38 324 GLY A N 1
ATOM 2553 C CA . GLY A 1 324 ? 24.382 -13.468 -33.787 1.00 87.38 324 GLY A CA 1
ATOM 2554 C C . GLY A 1 324 ? 24.231 -12.783 -35.153 1.00 87.38 324 GLY A C 1
ATOM 2555 O O . GLY A 1 324 ? 24.496 -11.589 -35.276 1.00 87.38 324 GLY A O 1
ATOM 2556 N N . GLN A 1 325 ? 23.823 -13.543 -36.174 1.00 87.69 325 GLN A N 1
ATOM 2557 C CA . GLN A 1 325 ? 23.589 -13.040 -37.540 1.00 87.69 325 GLN A CA 1
ATOM 2558 C C . GLN A 1 325 ? 22.160 -12.517 -37.762 1.00 87.69 325 GLN A C 1
ATOM 2560 O O . GLN A 1 325 ? 21.872 -11.940 -38.807 1.00 87.69 325 GLN A O 1
ATOM 2565 N N . GLN A 1 326 ? 21.251 -12.732 -36.808 1.00 92.94 326 GLN A N 1
ATOM 2566 C CA . GLN A 1 326 ? 19.872 -12.265 -36.904 1.00 92.94 326 GLN A CA 1
ATOM 2567 C C . GLN A 1 326 ? 19.743 -10.889 -36.249 1.00 92.94 326 GLN A C 1
ATOM 2569 O O . GLN A 1 326 ? 20.286 -10.656 -35.168 1.00 92.94 326 GLN A O 1
ATOM 2574 N N . SER A 1 327 ? 19.006 -9.988 -36.894 1.00 93.50 327 SER A N 1
ATOM 2575 C CA . SER A 1 327 ? 18.578 -8.719 -36.308 1.00 93.50 327 SER A CA 1
ATOM 2576 C C . SER A 1 327 ? 17.122 -8.447 -36.675 1.00 93.50 327 SER A C 1
ATOM 2578 O O . SER A 1 327 ? 16.666 -8.794 -37.769 1.00 93.50 327 SER A O 1
ATOM 2580 N N . PHE A 1 328 ? 16.387 -7.848 -35.745 1.00 95.31 328 PHE A N 1
ATOM 2581 C CA . PHE A 1 328 ? 15.063 -7.298 -35.992 1.00 95.31 328 PHE A CA 1
ATOM 2582 C C . PHE A 1 328 ? 14.918 -5.939 -35.310 1.00 95.31 328 PHE A C 1
ATOM 2584 O O . PHE A 1 328 ? 15.507 -5.672 -34.264 1.00 95.31 328 PHE A O 1
ATOM 2591 N N . PHE A 1 329 ? 14.090 -5.083 -35.906 1.00 96.75 329 PHE A N 1
ATOM 2592 C CA . PHE A 1 329 ? 13.837 -3.739 -35.404 1.00 96.75 329 PHE A CA 1
ATOM 2593 C C . PHE A 1 329 ? 12.434 -3.649 -34.802 1.00 96.75 329 PHE A C 1
ATOM 2595 O O . PHE A 1 329 ? 11.426 -3.720 -35.514 1.00 96.75 329 PHE A O 1
ATOM 2602 N N . LEU A 1 330 ? 12.369 -3.454 -33.487 1.00 97.06 330 LEU A N 1
ATOM 2603 C CA . LEU A 1 330 ? 11.143 -3.118 -32.773 1.00 97.06 330 LEU A CA 1
ATOM 2604 C C . LEU A 1 330 ? 10.813 -1.651 -33.051 1.00 97.06 330 LEU A C 1
ATOM 2606 O O . LEU A 1 330 ? 11.311 -0.746 -32.382 1.00 97.06 330 LEU A O 1
ATOM 2610 N N . ARG A 1 331 ? 10.012 -1.416 -34.094 1.00 98.12 331 ARG A N 1
ATOM 2611 C CA . ARG A 1 331 ? 9.665 -0.064 -34.538 1.00 98.12 331 ARG A CA 1
ATOM 2612 C C . ARG A 1 331 ? 8.800 0.646 -33.494 1.00 98.12 331 ARG A C 1
ATOM 2614 O O . ARG A 1 331 ? 7.716 0.168 -33.156 1.00 98.12 331 ARG A O 1
ATOM 2621 N N . GLY A 1 332 ? 9.277 1.797 -33.031 1.00 97.81 332 GLY A N 1
ATOM 2622 C CA . GLY A 1 332 ? 8.542 2.681 -32.139 1.00 97.81 332 GLY A CA 1
ATOM 2623 C C . GLY A 1 332 ? 7.654 3.666 -32.898 1.00 97.81 332 GLY A C 1
ATOM 2624 O O . GLY A 1 332 ? 7.893 3.992 -34.065 1.00 97.81 332 GLY A O 1
ATOM 2625 N N . ASP A 1 333 ? 6.599 4.121 -32.240 1.00 97.75 333 ASP A N 1
ATOM 2626 C CA . ASP A 1 333 ? 5.748 5.197 -32.722 1.00 97.75 333 ASP A CA 1
ATOM 2627 C C . ASP A 1 333 ? 6.402 6.548 -32.409 1.00 97.75 333 ASP A C 1
ATOM 2629 O O . ASP A 1 333 ? 6.477 6.969 -31.254 1.00 97.75 333 ASP A O 1
ATOM 2633 N N . VAL A 1 334 ? 6.863 7.237 -33.454 1.00 97.38 334 VAL A N 1
ATOM 2634 C CA . VAL A 1 334 ? 7.514 8.552 -33.352 1.00 97.38 334 VAL A CA 1
ATOM 2635 C C . VAL A 1 334 ? 6.591 9.590 -32.708 1.00 97.38 334 VAL A C 1
ATOM 2637 O O . VAL A 1 334 ? 7.085 10.477 -32.016 1.00 97.38 334 VAL A O 1
ATOM 2640 N N . THR A 1 335 ? 5.270 9.478 -32.887 1.00 97.00 335 THR A N 1
ATOM 2641 C CA . THR A 1 335 ? 4.307 10.431 -32.309 1.00 97.00 335 THR A CA 1
ATOM 2642 C C . THR A 1 335 ? 4.163 10.276 -30.795 1.00 97.00 335 THR A C 1
ATOM 2644 O O . THR A 1 335 ? 3.830 11.236 -30.108 1.00 97.00 335 THR A O 1
ATOM 2647 N N . SER A 1 336 ? 4.497 9.096 -30.267 1.00 97.38 336 SER A N 1
ATOM 2648 C CA . SER A 1 336 ? 4.514 8.805 -28.831 1.00 97.38 336 SER A CA 1
ATOM 2649 C C . SER A 1 336 ? 5.845 9.143 -28.148 1.00 97.38 336 SER A C 1
ATOM 2651 O O . SER A 1 336 ? 5.984 8.930 -26.943 1.00 97.38 336 SER A O 1
ATOM 2653 N N . ARG A 1 337 ? 6.847 9.627 -28.902 1.00 97.75 337 ARG A N 1
ATOM 2654 C CA . ARG A 1 337 ? 8.167 9.946 -28.353 1.00 97.75 337 ARG A CA 1
ATOM 2655 C C . ARG A 1 337 ? 8.066 11.090 -27.345 1.00 97.75 337 ARG A C 1
ATOM 2657 O O . ARG A 1 337 ? 7.633 12.186 -27.693 1.00 97.75 337 ARG A O 1
ATOM 2664 N N . ASN A 1 338 ? 8.610 10.877 -26.152 1.00 97.31 338 ASN A N 1
ATOM 2665 C CA . ASN A 1 338 ? 8.858 11.932 -25.174 1.00 97.31 338 ASN A CA 1
ATOM 2666 C C . ASN A 1 338 ? 10.318 11.880 -24.707 1.00 97.31 338 ASN A C 1
ATOM 2668 O O . ASN A 1 338 ? 10.821 10.819 -24.347 1.00 97.31 338 ASN A O 1
ATOM 2672 N N . GLY A 1 339 ? 10.997 13.027 -24.708 1.00 96.06 339 GLY A N 1
ATOM 2673 C CA . GLY A 1 339 ? 12.412 13.125 -24.362 1.00 96.06 339 GLY A CA 1
ATOM 2674 C C . GLY A 1 339 ? 13.346 12.760 -25.517 1.00 96.06 339 GLY A C 1
ATOM 2675 O O . GLY A 1 339 ? 12.931 12.662 -26.672 1.00 96.06 339 GLY A O 1
ATOM 2676 N N . SER A 1 340 ? 14.638 12.638 -25.211 1.00 95.75 340 SER A N 1
ATOM 2677 C CA . SER A 1 340 ? 15.673 12.292 -26.188 1.00 95.75 340 SER A CA 1
ATOM 2678 C C . SER A 1 340 ? 16.939 11.783 -25.505 1.00 95.75 340 SER A C 1
ATOM 2680 O O . SER A 1 340 ? 17.372 12.322 -24.483 1.00 95.75 340 SER A O 1
ATOM 2682 N N . LEU A 1 341 ? 17.613 10.827 -26.152 1.00 96.19 341 LEU A N 1
ATOM 2683 C CA . LEU A 1 341 ? 18.937 10.345 -25.745 1.00 96.19 341 LEU A CA 1
ATOM 2684 C C . LEU A 1 341 ? 19.998 11.453 -25.755 1.00 96.19 341 LEU A C 1
ATOM 2686 O O . LEU A 1 341 ? 21.040 11.317 -25.125 1.00 96.19 341 LEU A O 1
ATOM 2690 N N . THR A 1 342 ? 19.767 12.571 -26.449 1.00 93.06 342 THR A N 1
ATOM 2691 C CA . THR A 1 342 ? 20.678 13.727 -26.409 1.00 93.06 342 THR A CA 1
ATOM 2692 C C . THR A 1 342 ? 20.873 14.303 -25.006 1.00 93.06 342 THR A C 1
ATOM 2694 O O . THR A 1 342 ? 21.945 14.848 -24.748 1.00 93.06 342 THR A O 1
ATOM 2697 N N . ARG A 1 343 ? 19.918 14.108 -24.083 1.00 91.19 343 ARG A N 1
ATOM 2698 C CA . ARG A 1 343 ? 20.062 14.492 -22.667 1.00 91.19 343 ARG A CA 1
ATOM 2699 C C . ARG A 1 343 ? 21.236 13.784 -21.979 1.00 91.19 343 ARG A C 1
ATOM 2701 O O . ARG A 1 343 ? 21.868 14.368 -21.109 1.00 91.19 343 ARG A O 1
ATOM 2708 N N . LEU A 1 344 ? 21.599 12.579 -22.429 1.00 91.56 344 LEU A N 1
ATOM 2709 C CA . LEU A 1 344 ? 22.723 11.819 -21.870 1.00 91.56 344 LEU A CA 1
ATOM 2710 C C . LEU A 1 344 ? 24.094 12.441 -22.168 1.00 91.56 344 LEU A C 1
ATOM 2712 O O . LEU A 1 344 ? 25.063 12.109 -21.497 1.00 91.56 344 LEU A O 1
ATOM 2716 N N . LYS A 1 345 ? 24.200 13.359 -23.142 1.00 87.44 345 LYS A N 1
ATOM 2717 C CA . LYS A 1 345 ? 25.475 14.023 -23.483 1.00 87.44 345 LYS A CA 1
ATOM 2718 C C . LYS A 1 345 ? 26.087 14.789 -22.315 1.00 87.44 345 LYS A C 1
ATOM 2720 O O . LYS A 1 345 ? 27.296 14.975 -22.287 1.00 87.44 345 LYS A O 1
ATOM 2725 N N . GLN A 1 346 ? 25.238 15.288 -21.425 1.00 79.56 346 GLN A N 1
ATOM 2726 C CA . GLN A 1 346 ? 25.621 16.115 -20.283 1.00 79.56 346 GLN A CA 1
ATOM 2727 C C . GLN A 1 346 ? 25.452 15.364 -18.957 1.00 79.56 346 GLN A C 1
ATOM 2729 O O . GLN A 1 346 ? 25.681 15.943 -17.902 1.00 79.56 346 GLN A O 1
ATOM 2734 N N . ALA A 1 347 ? 25.033 14.097 -19.004 1.00 81.19 347 ALA A N 1
ATOM 2735 C CA . ALA A 1 347 ? 24.788 13.311 -17.810 1.00 81.19 347 ALA A CA 1
ATOM 2736 C C . ALA A 1 347 ? 26.114 12.802 -17.229 1.00 81.19 347 ALA A C 1
ATOM 2738 O O . ALA A 1 347 ? 26.902 12.155 -17.923 1.00 81.19 347 ALA A O 1
ATOM 2739 N N . THR A 1 348 ? 26.332 13.059 -15.943 1.00 79.31 348 THR A N 1
ATOM 2740 C CA . THR A 1 348 ? 27.404 12.433 -15.165 1.00 79.31 348 THR A CA 1
ATOM 2741 C C . THR A 1 348 ? 26.877 11.100 -14.653 1.00 79.31 348 THR A C 1
ATOM 2743 O O . THR A 1 348 ? 26.236 11.047 -13.613 1.00 79.31 348 THR A O 1
ATOM 2746 N N . VAL A 1 349 ? 27.066 10.037 -15.435 1.00 82.31 349 VAL A N 1
ATOM 2747 C CA . VAL A 1 349 ? 26.535 8.701 -15.122 1.00 82.31 349 VAL A CA 1
ATOM 2748 C C . VAL A 1 349 ? 27.633 7.644 -15.190 1.00 82.31 349 VAL A C 1
ATOM 2750 O O . VAL A 1 349 ? 28.408 7.582 -16.146 1.00 82.31 349 VAL A O 1
ATOM 2753 N N . SER A 1 350 ? 27.706 6.796 -14.167 1.00 81.31 350 SER A N 1
ATOM 2754 C CA . SER A 1 350 ? 28.855 5.910 -13.918 1.00 81.31 350 SER A CA 1
ATOM 2755 C C . SER A 1 350 ? 28.966 4.727 -14.891 1.00 81.31 350 SER A C 1
ATOM 2757 O O . SER A 1 350 ? 30.058 4.204 -15.126 1.00 81.31 350 SER A O 1
ATOM 2759 N N . ASN A 1 351 ? 27.851 4.299 -15.491 1.00 85.88 351 ASN A N 1
ATOM 2760 C CA . ASN A 1 351 ? 27.775 3.115 -16.352 1.00 85.88 351 ASN A CA 1
ATOM 2761 C C . ASN A 1 351 ? 27.673 3.425 -17.857 1.00 85.88 351 ASN A C 1
ATOM 2763 O O . ASN A 1 351 ? 27.411 2.514 -18.653 1.00 85.88 351 ASN A O 1
ATOM 2767 N N . LEU A 1 352 ? 27.909 4.679 -18.257 1.00 88.12 352 LEU A N 1
ATOM 2768 C CA . LEU A 1 352 ? 27.836 5.134 -19.644 1.00 88.12 352 LEU A CA 1
ATOM 2769 C C . LEU A 1 352 ? 29.231 5.360 -20.239 1.00 88.12 352 LEU A C 1
ATOM 2771 O O . LEU A 1 352 ? 30.059 6.079 -19.685 1.00 88.12 352 LEU A O 1
ATOM 2775 N N . LYS A 1 353 ? 29.485 4.783 -21.414 1.00 88.94 353 LYS A N 1
ATOM 2776 C CA . LYS A 1 353 ? 30.671 5.073 -22.228 1.00 88.94 353 LYS A CA 1
ATOM 2777 C C . LYS A 1 353 ? 30.292 5.911 -23.437 1.00 88.94 353 LYS A C 1
ATOM 2779 O O . LYS A 1 353 ? 29.406 5.521 -24.193 1.00 88.94 353 LYS A O 1
ATOM 2784 N N . PHE A 1 354 ? 31.007 7.008 -23.652 1.00 85.06 354 PHE A N 1
ATOM 2785 C CA . PHE A 1 354 ? 30.885 7.830 -24.853 1.00 85.06 354 PHE A CA 1
ATOM 2786 C C . PHE A 1 354 ? 31.769 7.249 -25.961 1.00 85.06 354 PHE A C 1
ATOM 2788 O O . PHE A 1 354 ? 32.943 6.970 -25.717 1.00 85.06 354 PHE A O 1
ATOM 2795 N N . ASN A 1 355 ? 31.195 7.042 -27.148 1.00 74.12 355 ASN A N 1
ATOM 2796 C CA . ASN A 1 355 ? 31.889 6.556 -28.344 1.00 74.12 355 ASN A CA 1
ATOM 2797 C C . ASN A 1 355 ? 31.668 7.471 -29.544 1.00 74.12 355 ASN A C 1
ATOM 2799 O O . ASN A 1 355 ? 30.544 8.012 -29.677 1.00 74.12 355 ASN A O 1
#

InterPro domains:
  IPR058087 XAC2610 domain [NF047539] (86-178)

Sequence (355 aa):
MSAAMAASTYAFETFSPDYSAQLTLDVASRSERDLTSENIGVITVFNQDGQPVITHSVDQLALPSDLSTPLHTNVLQIPYGEQSALIYQDLNLDGRKDFALQQGWYSCYGGPSFSIYLAGEDGSFSYNEAYSALASQYCGMFKVDAQQRALFTMTKSGCCWHKFDVYRAETQAPVLAESTVVIPVGMTFARYTRTTYSDGKNPSTALFYLMDDFAPPDDTPQTVLTFRLQKSPEKQVVVYISDERVDYALINADTQRVEFSAELAANRLLDWQSDEHKQDSGPIFLEQSARFVYRPQALSFQFGKTRYTIVDEPQRVGVDVQQGQQSFFLRGDVTSRNGSLTRLKQATVSNLKFN

Secondary structure (DSSP, 8-state):
----PPPEEEEBP---SSEEEEEEE--TT--TTGGGSS--EEEEEEETTS-EEEEEEES--PPPS-TTSPBP-S-B-TTTS-B-SEEEE-SSSSSS-EEEEEEEEEEGGGEEEEEEEEEPTTS-EEE-HHHHHHTTSSSSSPEEETTTTEEEEEEE-SSS-EEEEEEE--SSS-EEEEEEEEEEETTTEEEEEEEEETTSSSEEEEEEEEE---S-GGG--EEEEEEEETTEEEEEEEEEEETTEEEEEEEETTT-BEEEEHHHHHHTTTTTT-TT--S---S-TTTTPPPEEEETTEEEEEETTEEEEEEEETTEEEEEEEETTEEEEEEB-GGG-EE-GGGGGG---TTEEE-

Foldseek 3Di:
DDDFDDWDKAWADDDDPFKTKIWTANPRDDDPVCLQFFFRTWIFMATPVRHTQDIATATHDDDDPDRVDHFYEQDDDPDPDDDGQWYWADQLLPPHTWIWGWRFQQAPPSATATWIWDADPVRHTHTAPQLSCQQRDFRHHWDQDNVVQWTWTKHADPAFWIKIWIWHRDRRHTATAKIWIWGDAPQFKIKIWMWGDPPSPDTDIDIFMARDRSHDPVQGWAWAKKFAFPVGRQWMWTWTDGPLAIWIFIARPVGRTTPDIQQVLFQVVCVVVPPDDDDDDDHPRPPDGWAWEDDAQWIWTDRDQWIWIFGGDQQWTFIWIDHPPDIDTRTTDNVRMDHGPVVVVPRRHDRYDYD

Organism: NCBI:txid1219065